Protein AF-A0A9E4GFS2-F1 (afdb_monomer_lite)

Radius of gyration: 23.63 Å; chains: 1; bounding box: 76×41×72 Å

Secondary structure (DSSP, 8-state):
-HHHHHHHHH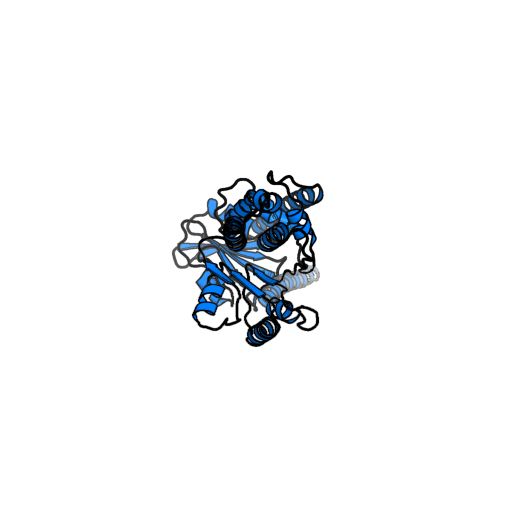TTTS--------TTTHHHHHHHS-GGGS-TT-EEEEES-----HHHHHHHHHHHHTT-EEEEEE--HHHHHHHHTTS-----SEEEE-TTS-HHHHHHHHHHHHHHHTT---HHHHTTHHHHHHHHHHHTT---STTHHHHHHHHHHHHTT-TT--HHHHHHHH--TT-PPPHHHHHHHHHHHHHHHHHHHHHHHH-EEEE-TTS-EEEEEEESS-HHHHHHHHHTT-SSEEEEEEETTTTEEEEEE-TT----HHHHHHTTT-EEETTEEEE--TTHHHHHHHHHHHHHHHHHHHHHHHHHHT--

Foldseek 3Di:
DLQLLLVCLLPPPDDDDDFFDDQVCPLVVLLVPDLVPAAAPAEDEAFADDHQDPVSLVSLQVNVVRRYAYEYFHADPVRVVCVVVVVRPRPHPYYDYHVPWHRSVRSLVVSVVVCVVDPDDRVLSVQLVQVSVLCRCVVNVVPPDPCSVLLVQLLDQQCDDDRPRCRSVVQSSPAGSVRDHDPSSVVSSVVSVVLVVVQLVQFVVAWDWDQDPVRAIEIETEGADDVVVNQVVVLQVDDQYWYWYQHPNVQKTKIAHRPNHQAQVQVVQVVQVWGDGRGIIIHRRPCVVVVVVVVVCVVVVVVVVVVVVVVVVVVD

pLDDT: mean 93.76, std 6.07, range [49.91, 98.69]

Sequence (316 aa):
MAAAVAVARYRAGARLIPRFASNSRIDQVLRSISPEHTPAGSEVWITDISWTEEATNTHLRQLADRGVKLYWFDHHRTALARHASGAIHAPFTDYELSEAVSGARLVYEYLERRLAASDQANEAFRAFAPVVAQADDNDRWIHAIPGSRELALTVSTLAGTDDDNLDAYHALLDIDADITYSPAMRAAYEQSTREIKDSFALAQRSRVRRAGPDGSSLVCAVCDGYPSEIGDSWGKQATNTVFVLYDRKHGGVSLRRSPDCQVDLSKLAQMFDGGGHPAASGCRPHELPELIARSVAGLFASGLQDLFDADRTESD

Structure (mmCIF, N/CA/C/O backbone):
data_AF-A0A9E4GFS2-F1
#
_entry.id   AF-A0A9E4GFS2-F1
#
loop_
_atom_site.group_PDB
_atom_site.id
_atom_site.type_symbol
_atom_site.label_atom_id
_atom_site.label_alt_id
_atom_site.label_comp_id
_atom_site.label_asym_id
_atom_site.label_entity_id
_atom_site.label_seq_id
_atom_site.pdbx_PDB_ins_code
_atom_site.Cartn_x
_atom_site.Cartn_y
_atom_site.Cartn_z
_atom_site.occupancy
_atom_site.B_iso_or_equiv
_atom_site.auth_seq_id
_atom_site.auth_comp_id
_atom_site.auth_asym_id
_atom_site.auth_atom_id
_atom_site.pdbx_PDB_model_num
ATOM 1 N N . MET A 1 1 ? -4.051 2.996 4.033 1.00 93.06 1 MET A N 1
ATOM 2 C CA . MET A 1 1 ? -4.776 4.287 4.210 1.00 93.06 1 MET A CA 1
ATOM 3 C C . MET A 1 1 ? -6.276 4.118 4.458 1.00 93.06 1 MET A C 1
ATOM 5 O O . MET A 1 1 ? -6.748 4.612 5.473 1.00 93.06 1 MET A O 1
ATOM 9 N N . ALA A 1 2 ? -7.025 3.411 3.599 1.00 97.62 2 ALA A N 1
ATOM 10 C CA . ALA A 1 2 ? -8.472 3.200 3.779 1.00 97.62 2 ALA A CA 1
ATOM 11 C C . ALA A 1 2 ? -8.848 2.600 5.154 1.00 97.62 2 ALA A C 1
ATOM 13 O O . ALA A 1 2 ? -9.832 3.019 5.752 1.00 97.62 2 ALA A O 1
ATOM 14 N N . ALA A 1 3 ? -8.016 1.709 5.709 1.00 98.12 3 ALA A N 1
ATOM 15 C CA . ALA A 1 3 ? -8.167 1.194 7.074 1.00 98.12 3 ALA A CA 1
ATOM 16 C C . ALA A 1 3 ? -8.263 2.310 8.138 1.00 98.12 3 ALA A C 1
ATOM 18 O O . ALA A 1 3 ? -9.171 2.312 8.966 1.00 98.12 3 ALA A O 1
ATOM 19 N N . ALA A 1 4 ? -7.368 3.303 8.082 1.00 97.44 4 ALA A N 1
ATOM 20 C CA . ALA A 1 4 ? -7.366 4.433 9.011 1.00 97.44 4 ALA A CA 1
ATOM 21 C C . ALA A 1 4 ? -8.629 5.299 8.865 1.00 97.44 4 ALA A C 1
ATOM 23 O O . ALA A 1 4 ? -9.178 5.766 9.860 1.00 97.44 4 ALA A O 1
ATOM 24 N N . VAL A 1 5 ? -9.126 5.472 7.636 1.00 98.06 5 VAL A N 1
ATOM 25 C CA . VAL A 1 5 ? -10.377 6.201 7.369 1.00 98.06 5 VAL A CA 1
ATOM 26 C C . VAL A 1 5 ? -11.593 5.443 7.905 1.00 98.06 5 VAL A C 1
ATOM 28 O O . VAL A 1 5 ? -12.479 6.059 8.494 1.00 98.06 5 VAL A O 1
ATOM 31 N N . ALA A 1 6 ? -11.618 4.111 7.789 1.00 98.19 6 ALA A N 1
ATOM 32 C CA . ALA A 1 6 ? -12.668 3.286 8.385 1.00 98.19 6 ALA A CA 1
ATOM 33 C C . ALA A 1 6 ? -12.722 3.470 9.914 1.00 98.19 6 ALA A C 1
ATOM 35 O O . ALA A 1 6 ? -13.799 3.708 10.464 1.00 98.19 6 ALA A O 1
ATOM 36 N N . VAL A 1 7 ? -11.565 3.469 10.593 1.00 97.94 7 VAL A N 1
ATOM 37 C CA . VAL A 1 7 ? -11.475 3.786 12.033 1.00 97.94 7 VAL A CA 1
ATOM 38 C C . VAL A 1 7 ? -11.966 5.206 12.316 1.00 97.94 7 VAL A C 1
ATOM 40 O O . VAL A 1 7 ? -12.757 5.404 13.237 1.00 97.94 7 VAL A O 1
ATOM 43 N N . ALA A 1 8 ? -11.540 6.192 11.523 1.00 97.19 8 ALA A N 1
ATOM 44 C CA . ALA A 1 8 ? -11.917 7.590 11.709 1.00 97.19 8 ALA A CA 1
ATOM 45 C C . ALA A 1 8 ? -13.430 7.815 11.604 1.00 97.19 8 ALA A C 1
ATOM 47 O O . ALA A 1 8 ? -14.016 8.483 12.456 1.00 97.19 8 ALA A O 1
ATOM 48 N N . ARG A 1 9 ? -14.081 7.204 10.610 1.00 96.69 9 ARG A N 1
ATOM 49 C CA . ARG A 1 9 ? -15.538 7.275 10.441 1.00 96.69 9 ARG A CA 1
ATOM 50 C C . ARG A 1 9 ? -16.288 6.509 11.527 1.00 96.69 9 ARG A C 1
ATOM 52 O O . ARG A 1 9 ? -17.317 6.977 12.010 1.00 96.69 9 ARG A O 1
ATOM 59 N N . TYR A 1 10 ? -15.767 5.362 11.963 1.00 96.81 10 TYR A N 1
ATOM 60 C CA . TYR A 1 10 ? -16.347 4.620 13.084 1.00 96.81 10 TYR A CA 1
ATOM 61 C C . TYR A 1 10 ? -16.270 5.411 14.399 1.00 96.81 10 TYR A C 1
ATOM 63 O O . TYR A 1 10 ? -17.224 5.441 15.174 1.00 96.81 10 TYR A O 1
ATOM 71 N N . ARG A 1 11 ? -15.145 6.094 14.636 1.00 94.19 11 ARG A N 1
ATOM 72 C CA . ARG A 1 11 ? -14.883 6.949 15.803 1.00 94.19 11 ARG A CA 1
ATOM 73 C C . ARG A 1 11 ? -15.238 8.417 15.553 1.00 94.19 11 ARG A C 1
ATOM 75 O O . ARG A 1 11 ? -14.573 9.301 16.094 1.00 94.19 11 ARG A O 1
ATOM 82 N N . ALA A 1 12 ? -16.274 8.690 14.760 1.00 90.56 12 ALA A N 1
ATOM 83 C CA . ALA A 1 12 ? -16.719 10.055 14.496 1.00 90.56 12 ALA A CA 1
ATOM 84 C C . ALA A 1 12 ? -16.916 10.836 15.812 1.00 90.56 12 ALA A C 1
ATOM 86 O O . ALA A 1 12 ? -17.561 10.360 16.746 1.00 90.56 12 ALA A O 1
ATOM 87 N N . GLY A 1 13 ? -16.311 12.024 15.899 1.00 87.75 13 GLY A N 1
ATOM 88 C CA . GLY A 1 13 ? -16.316 12.862 17.105 1.00 87.75 13 GLY A CA 1
ATOM 89 C C . GLY A 1 13 ? -15.160 12.616 18.085 1.00 87.75 13 GLY A C 1
ATOM 90 O O . GLY A 1 13 ? -14.976 13.411 19.005 1.00 87.75 13 GLY A O 1
ATOM 91 N N . ALA A 1 14 ? -14.343 11.577 17.894 1.00 92.19 14 ALA A N 1
ATOM 92 C CA . ALA A 1 14 ? -13.096 11.411 18.634 1.00 92.19 14 ALA A CA 1
ATOM 93 C C . ALA A 1 14 ? -11.965 12.258 18.026 1.00 92.19 14 ALA A C 1
ATOM 95 O O . ALA A 1 14 ? -11.929 12.526 16.824 1.00 92.19 14 ALA A O 1
ATOM 96 N N . ARG A 1 15 ? -10.981 12.633 18.853 1.00 93.75 15 ARG A N 1
ATOM 97 C CA . ARG A 1 15 ? -9.721 13.195 18.355 1.00 93.75 15 ARG A CA 1
ATOM 98 C C . ARG A 1 15 ? -8.884 12.071 17.743 1.00 93.75 15 ARG A C 1
ATOM 100 O O . ARG A 1 15 ? -8.362 11.230 18.469 1.00 93.75 15 ARG A O 1
ATOM 107 N N . LEU A 1 16 ? -8.737 12.093 16.424 1.00 94.12 16 LEU A N 1
ATOM 108 C CA . LEU A 1 16 ? -7.928 11.139 15.665 1.00 94.12 16 LEU A CA 1
ATOM 109 C C . LEU A 1 16 ? -6.588 11.768 15.275 1.00 94.12 16 LEU A C 1
ATOM 111 O O . LEU A 1 16 ? -6.532 12.936 14.894 1.00 94.12 16 LEU A O 1
ATOM 115 N N . ILE A 1 17 ? -5.511 10.989 15.376 1.00 95.06 17 ILE A N 1
ATOM 116 C CA . ILE A 1 17 ? -4.163 11.391 14.961 1.00 95.06 17 ILE A CA 1
ATOM 117 C C . ILE A 1 17 ? -3.660 10.326 13.978 1.00 95.06 17 ILE A C 1
ATOM 119 O O . ILE A 1 17 ? -3.077 9.333 14.419 1.00 95.06 17 ILE A O 1
ATOM 123 N N . PRO A 1 18 ? -3.929 10.470 12.667 1.00 95.44 18 PRO A N 1
ATOM 124 C CA . PRO A 1 18 ? -3.412 9.537 11.677 1.00 95.44 18 PRO A CA 1
ATOM 125 C C . PRO A 1 18 ? -1.889 9.673 11.581 1.00 95.44 18 PRO A C 1
ATOM 127 O O . PRO A 1 18 ? -1.340 10.775 11.611 1.00 95.44 18 PRO A O 1
ATOM 130 N N . ARG A 1 19 ? -1.208 8.534 11.472 1.00 95.31 19 ARG A N 1
ATOM 131 C CA . ARG A 1 19 ? 0.221 8.437 11.169 1.00 95.31 19 ARG A CA 1
ATOM 132 C C . ARG A 1 19 ? 0.382 7.376 10.093 1.00 95.31 19 ARG A C 1
ATOM 134 O O . ARG A 1 19 ? -0.120 6.266 10.266 1.00 95.31 19 ARG A O 1
ATOM 141 N N . PHE A 1 20 ? 1.063 7.713 9.008 1.00 94.25 20 PHE A N 1
ATOM 142 C CA . PHE A 1 20 ? 1.425 6.758 7.968 1.00 94.25 20 PHE A CA 1
ATOM 143 C C . PHE A 1 20 ? 2.917 6.456 8.066 1.00 94.25 20 PHE A C 1
ATOM 145 O O . PHE A 1 20 ? 3.699 7.264 8.566 1.00 94.25 20 PHE A O 1
ATOM 152 N N . ALA A 1 21 ? 3.300 5.242 7.685 1.00 92.50 21 ALA A N 1
ATOM 153 C CA . ALA A 1 21 ? 4.679 4.798 7.766 1.00 92.50 21 ALA A CA 1
ATOM 154 C C . ALA A 1 21 ? 4.956 3.744 6.700 1.00 92.50 21 ALA A C 1
ATOM 156 O O . ALA A 1 21 ? 4.150 2.842 6.476 1.00 92.50 21 ALA A O 1
ATOM 157 N N . SER A 1 22 ? 6.140 3.823 6.106 1.00 87.69 22 SER A N 1
ATOM 158 C CA . SER A 1 22 ? 6.738 2.713 5.370 1.00 87.69 22 SER A CA 1
ATOM 159 C C . SER A 1 22 ? 7.300 1.645 6.321 1.00 87.69 22 SER A C 1
ATOM 161 O O . SER A 1 22 ? 7.579 1.915 7.493 1.00 87.69 22 SER A O 1
ATOM 163 N N . ASN A 1 23 ? 7.566 0.443 5.796 1.00 85.12 23 ASN A N 1
ATOM 164 C CA . ASN A 1 23 ? 8.200 -0.652 6.550 1.00 85.12 23 ASN A CA 1
ATOM 165 C C . ASN A 1 23 ? 9.529 -0.248 7.210 1.00 85.12 23 ASN A C 1
ATOM 167 O O . ASN A 1 23 ? 9.855 -0.744 8.279 1.00 85.12 23 ASN A O 1
ATOM 171 N N . SER A 1 24 ? 10.291 0.672 6.611 1.00 84.38 24 SER A N 1
ATOM 172 C CA . SER A 1 24 ? 11.551 1.162 7.187 1.00 84.38 24 SER A CA 1
ATOM 173 C C . SER A 1 24 ? 11.369 2.152 8.341 1.00 84.38 24 SER A C 1
ATOM 175 O O . SER A 1 24 ? 12.321 2.408 9.069 1.00 84.38 24 SER A O 1
ATOM 177 N N . ARG A 1 25 ? 10.179 2.747 8.497 1.00 92.06 25 ARG A N 1
ATOM 178 C CA . ARG A 1 25 ? 9.899 3.781 9.509 1.00 92.06 25 ARG A CA 1
ATOM 179 C C . ARG A 1 25 ? 8.904 3.343 10.577 1.00 92.06 25 ARG A C 1
ATOM 181 O O . ARG A 1 25 ? 8.787 4.032 11.586 1.00 92.06 25 ARG A O 1
ATOM 188 N N . ILE A 1 26 ? 8.204 2.224 10.396 1.00 94.75 26 ILE A N 1
ATOM 189 C CA . ILE A 1 26 ? 7.133 1.796 11.305 1.00 94.75 26 ILE A CA 1
ATOM 190 C C . ILE A 1 26 ? 7.595 1.668 12.761 1.00 94.75 26 ILE A C 1
ATOM 192 O O . ILE A 1 26 ? 6.931 2.183 13.656 1.00 94.75 26 ILE A O 1
ATOM 196 N N . ASP A 1 27 ? 8.764 1.073 13.002 1.00 97.31 27 ASP A N 1
ATOM 197 C CA . ASP A 1 27 ? 9.349 0.949 14.339 1.00 97.31 27 ASP A CA 1
ATOM 198 C C . ASP A 1 27 ? 9.579 2.328 14.990 1.00 97.31 27 ASP A C 1
ATOM 200 O O . ASP A 1 27 ? 9.217 2.552 16.147 1.00 97.31 27 ASP A O 1
ATOM 204 N N . GLN A 1 28 ? 10.102 3.296 14.230 1.00 96.62 28 GLN A N 1
ATOM 205 C CA . GLN A 1 28 ? 10.277 4.676 14.691 1.00 96.62 28 GLN A CA 1
ATOM 206 C C . GLN A 1 28 ? 8.931 5.357 14.982 1.00 96.62 28 GLN A C 1
ATOM 208 O O . GLN A 1 28 ? 8.789 6.021 16.010 1.00 96.62 28 GLN A O 1
ATOM 213 N N . VAL A 1 29 ? 7.943 5.199 14.098 1.00 96.50 29 VAL A N 1
ATOM 214 C CA . VAL A 1 29 ? 6.618 5.822 14.234 1.00 96.50 29 VAL A CA 1
ATOM 215 C C . VAL A 1 29 ? 5.882 5.275 15.453 1.00 96.50 29 VAL A C 1
ATOM 217 O O . VAL A 1 29 ? 5.393 6.065 16.260 1.00 96.50 29 VAL A O 1
ATOM 220 N N . LEU A 1 30 ? 5.867 3.957 15.657 1.00 97.44 30 LEU A N 1
ATOM 221 C CA . LEU A 1 30 ? 5.229 3.343 16.824 1.00 97.44 30 LEU A CA 1
ATOM 222 C C . LEU A 1 30 ? 5.888 3.791 18.133 1.00 97.44 30 LEU A C 1
ATOM 224 O O . LEU A 1 30 ? 5.189 4.154 19.080 1.00 97.44 30 LEU A O 1
ATOM 228 N N . ARG A 1 31 ? 7.224 3.861 18.177 1.00 97.25 31 ARG A N 1
ATOM 229 C CA . ARG A 1 31 ? 7.956 4.364 19.352 1.00 97.25 31 ARG A CA 1
ATOM 230 C C . ARG A 1 31 ? 7.801 5.866 19.585 1.00 97.25 31 ARG A C 1
ATOM 232 O O . ARG A 1 31 ? 7.995 6.328 20.705 1.00 97.25 31 ARG A O 1
ATOM 239 N N . SER A 1 32 ? 7.421 6.635 18.565 1.00 96.25 32 SER A N 1
ATOM 240 C CA . SER A 1 32 ? 7.146 8.069 18.721 1.00 96.25 32 SER A CA 1
ATOM 241 C C . SER A 1 32 ? 5.852 8.358 19.493 1.00 96.25 32 SER A C 1
ATOM 243 O O . SER A 1 32 ? 5.659 9.476 19.975 1.00 96.25 32 SER A O 1
ATOM 245 N N . ILE A 1 33 ? 4.968 7.360 19.641 1.00 96.25 33 ILE A N 1
ATOM 246 C CA . ILE A 1 33 ? 3.729 7.486 20.413 1.00 96.25 33 ILE A CA 1
ATOM 247 C C . ILE A 1 33 ? 4.097 7.588 21.892 1.00 96.25 33 ILE A C 1
ATOM 249 O O . ILE A 1 33 ? 4.366 6.591 22.559 1.00 96.25 33 ILE A O 1
ATOM 253 N N . SER A 1 34 ? 4.139 8.818 22.397 1.00 92.38 34 SER A N 1
ATOM 254 C CA . SER A 1 34 ? 4.577 9.109 23.757 1.00 92.38 34 SER A CA 1
ATOM 255 C C . SER A 1 34 ? 3.561 8.593 24.783 1.00 92.38 34 SER A C 1
ATOM 257 O O . SER A 1 34 ? 2.409 9.043 24.761 1.00 92.38 34 SER A O 1
ATOM 259 N N . PRO A 1 35 ? 3.968 7.729 25.732 1.00 86.38 35 PRO A N 1
ATOM 260 C CA . PRO A 1 35 ? 3.081 7.288 26.802 1.00 86.38 35 PRO A CA 1
ATOM 261 C C . PRO A 1 35 ? 2.568 8.463 27.645 1.00 86.38 35 PRO A C 1
ATOM 263 O O . PRO A 1 35 ? 1.399 8.494 28.009 1.00 86.38 35 PRO A O 1
ATOM 266 N N . GLU A 1 36 ? 3.418 9.465 27.909 1.00 84.88 36 GLU A N 1
ATOM 267 C CA . GLU A 1 36 ? 3.092 10.696 28.658 1.00 84.88 36 GLU A CA 1
ATOM 268 C C . GLU A 1 36 ? 1.882 11.431 28.066 1.00 84.88 36 GLU A C 1
ATOM 270 O O . GLU A 1 36 ? 1.015 11.910 28.793 1.00 84.88 36 GLU A O 1
ATOM 275 N N . HIS A 1 37 ? 1.801 11.460 26.735 1.00 88.00 37 HIS A N 1
ATOM 276 C CA . HIS A 1 37 ? 0.781 12.184 25.981 1.00 88.00 37 HIS A CA 1
ATOM 277 C C . HIS A 1 37 ? -0.367 11.289 25.497 1.00 88.00 37 HIS A C 1
ATOM 279 O O . HIS A 1 37 ? -1.217 11.753 24.737 1.00 88.00 37 HIS A O 1
ATOM 285 N N . THR A 1 38 ? -0.403 10.026 25.931 1.00 91.81 38 THR A N 1
ATOM 286 C CA . THR A 1 38 ? -1.434 9.052 25.555 1.00 91.81 38 THR A CA 1
ATOM 287 C C . THR A 1 38 ? -2.182 8.604 26.815 1.00 91.81 38 THR A C 1
ATOM 289 O O . THR A 1 38 ? -1.731 7.695 27.514 1.00 91.81 38 THR A O 1
ATOM 292 N N . PRO A 1 39 ? -3.306 9.261 27.163 1.00 92.50 39 PRO A N 1
ATOM 293 C CA . PRO A 1 39 ? -4.069 8.947 28.368 1.00 92.50 39 PRO A CA 1
ATOM 294 C C . PRO A 1 39 ? -4.597 7.509 28.377 1.00 92.50 39 PRO A C 1
ATOM 296 O O . PRO A 1 39 ? -4.880 6.935 27.321 1.00 92.50 39 PRO A O 1
ATOM 299 N N . ALA A 1 40 ? -4.832 6.969 29.575 1.00 94.88 40 ALA A N 1
ATOM 300 C CA . ALA A 1 40 ? -5.548 5.708 29.747 1.00 94.88 40 ALA A CA 1
ATOM 301 C C . ALA A 1 40 ? -6.910 5.749 29.030 1.00 94.88 40 ALA A C 1
ATOM 303 O O . ALA A 1 40 ? -7.614 6.759 29.061 1.00 94.88 40 ALA A O 1
ATOM 304 N N . GLY A 1 41 ? -7.278 4.651 28.372 1.00 93.94 41 GLY A N 1
ATOM 305 C CA . GLY A 1 41 ? -8.489 4.554 27.556 1.00 93.94 41 GLY A CA 1
ATOM 306 C C . GLY A 1 41 ? -8.333 5.032 26.109 1.00 93.94 41 GLY A C 1
ATOM 307 O O . GLY A 1 41 ? -9.238 4.778 25.315 1.00 93.94 41 GLY A O 1
ATOM 308 N N . SER A 1 42 ? -7.204 5.656 25.746 1.00 97.00 42 SER A N 1
ATOM 309 C CA . SER A 1 42 ? -6.869 5.938 24.341 1.00 97.00 42 SER A CA 1
ATOM 310 C C . SER A 1 42 ? -6.717 4.643 23.544 1.00 97.00 42 SER A C 1
ATOM 312 O O . SER A 1 42 ? -6.396 3.594 24.105 1.00 97.00 42 SER A O 1
ATOM 314 N N . GLU A 1 43 ? -6.911 4.721 22.229 1.00 97.69 43 GLU A N 1
ATOM 315 C CA . GLU A 1 43 ? -6.761 3.581 21.324 1.00 97.69 43 GLU A CA 1
ATOM 316 C C . GLU A 1 43 ? -5.625 3.833 20.333 1.00 97.69 43 GLU A C 1
ATOM 318 O O . GLU A 1 43 ? -5.558 4.897 19.718 1.00 97.69 43 GLU A O 1
ATOM 323 N N . VAL A 1 44 ? -4.761 2.837 20.155 1.00 98.12 44 VAL A N 1
ATOM 324 C CA . VAL A 1 44 ? -3.750 2.802 19.097 1.00 98.12 44 VAL A CA 1
ATOM 325 C C . VAL A 1 44 ? -4.139 1.701 18.125 1.00 98.12 44 VAL A C 1
ATOM 327 O O . VAL A 1 44 ? -4.211 0.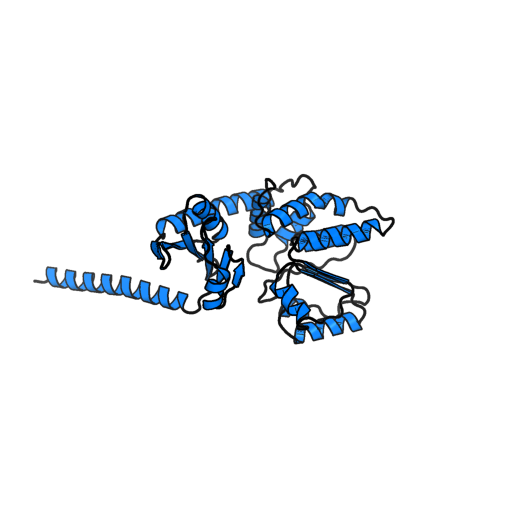532 18.499 1.00 98.12 44 VAL A O 1
ATOM 330 N N . TRP A 1 45 ? -4.396 2.096 16.881 1.00 98.44 45 TRP A N 1
ATOM 331 C CA . TRP A 1 45 ? -4.763 1.204 15.789 1.00 98.44 45 TRP A CA 1
ATOM 332 C C . TRP A 1 45 ? -3.582 1.078 14.834 1.00 98.44 45 TRP A C 1
ATOM 334 O O . TRP A 1 45 ? -3.179 2.057 14.209 1.00 98.44 45 TRP A O 1
ATOM 344 N N . ILE A 1 46 ? -3.030 -0.126 14.736 1.00 98.44 46 ILE A N 1
ATOM 345 C CA . ILE A 1 46 ? -1.959 -0.470 13.807 1.00 98.44 46 ILE A CA 1
ATOM 346 C C . ILE A 1 46 ? -2.604 -1.282 12.690 1.00 98.44 46 ILE A C 1
ATOM 348 O O . ILE A 1 46 ? -3.174 -2.342 12.939 1.00 98.44 46 ILE A O 1
ATOM 352 N N . THR A 1 47 ? -2.576 -0.764 11.468 1.00 97.94 47 THR A N 1
ATOM 353 C CA . THR A 1 47 ? -3.314 -1.356 10.349 1.00 97.94 47 THR A CA 1
ATOM 354 C C . THR A 1 47 ? -2.400 -1.552 9.159 1.00 97.94 47 THR A C 1
ATOM 356 O O . THR A 1 47 ? -1.700 -0.609 8.792 1.00 97.94 47 THR A O 1
ATOM 359 N N . ASP A 1 48 ? -2.500 -2.714 8.520 1.00 96.31 48 ASP A N 1
ATOM 360 C CA . ASP A 1 48 ? -1.864 -3.025 7.238 1.00 96.31 48 ASP A CA 1
ATOM 361 C C . ASP A 1 48 ? -0.326 -3.008 7.273 1.00 96.31 48 ASP A C 1
ATOM 363 O O . ASP A 1 48 ? 0.337 -2.811 6.258 1.00 96.31 48 ASP A O 1
ATOM 367 N N . ILE A 1 49 ? 0.255 -3.150 8.468 1.00 94.50 49 ILE A N 1
ATOM 368 C CA . ILE A 1 49 ? 1.701 -3.118 8.668 1.00 94.50 49 ILE A CA 1
ATOM 369 C C . ILE A 1 49 ? 2.116 -3.833 9.959 1.00 94.50 49 ILE A C 1
ATOM 371 O O . ILE A 1 49 ? 1.393 -3.846 10.962 1.00 94.50 49 ILE A O 1
ATOM 375 N N . SER A 1 50 ? 3.341 -4.362 9.946 1.00 94.31 50 SER A N 1
ATOM 376 C CA . SER A 1 50 ? 4.014 -4.979 11.090 1.00 94.31 50 SER A CA 1
ATOM 377 C C . SER A 1 50 ? 5.391 -4.347 11.315 1.00 94.31 50 SER A C 1
ATOM 379 O O . SER A 1 50 ? 5.967 -3.747 10.413 1.00 94.31 50 SER A O 1
ATOM 381 N N . TRP A 1 51 ? 5.932 -4.471 12.526 1.00 96.06 51 TRP A N 1
ATOM 382 C CA . TRP A 1 51 ? 7.205 -3.870 12.954 1.00 96.06 51 TRP A CA 1
ATOM 383 C C . TRP A 1 51 ? 8.228 -4.941 13.279 1.00 96.06 51 TRP A C 1
ATOM 385 O O . TRP A 1 51 ? 7.833 -6.058 13.605 1.00 96.06 51 TRP A O 1
ATOM 395 N N . THR A 1 52 ? 9.524 -4.645 13.195 1.00 94.12 52 THR A N 1
ATOM 396 C CA . THR A 1 52 ? 10.590 -5.659 13.302 1.00 94.12 52 THR A CA 1
ATOM 397 C C . THR A 1 52 ? 11.332 -5.690 14.630 1.00 94.12 52 THR A C 1
ATOM 399 O O . THR A 1 52 ? 11.835 -6.749 15.006 1.00 94.12 52 THR A O 1
ATOM 402 N N . GLU A 1 53 ? 11.372 -4.583 15.366 1.00 96.50 53 GLU A N 1
ATOM 403 C CA . GLU A 1 53 ? 12.275 -4.448 16.503 1.00 96.50 53 GLU A CA 1
ATOM 404 C C . GLU A 1 53 ? 11.622 -4.809 17.844 1.00 96.50 53 GLU A C 1
ATOM 406 O O . GLU A 1 53 ? 10.511 -4.388 18.170 1.00 96.50 53 GLU A O 1
ATOM 411 N N . GLU A 1 54 ? 12.373 -5.511 18.695 1.00 97.06 54 GLU A N 1
ATOM 412 C CA . GLU A 1 54 ? 11.933 -5.887 20.046 1.00 97.06 54 GLU A CA 1
ATOM 413 C C . GLU A 1 54 ? 11.687 -4.673 20.959 1.00 97.06 54 GLU A C 1
ATOM 415 O O . GLU A 1 54 ? 10.801 -4.675 21.819 1.00 97.06 54 GLU A O 1
ATOM 420 N N . ALA A 1 55 ? 12.422 -3.582 20.728 1.00 97.81 55 ALA A N 1
ATOM 421 C CA . ALA A 1 55 ? 12.183 -2.311 21.404 1.00 97.81 55 ALA A CA 1
ATOM 422 C C . ALA A 1 55 ? 10.758 -1.786 21.152 1.00 97.81 55 ALA A C 1
ATOM 424 O O . ALA A 1 55 ? 10.163 -1.169 22.035 1.00 97.81 55 ALA A O 1
ATOM 425 N N . THR A 1 56 ? 10.179 -2.071 19.983 1.00 98.19 56 THR A N 1
ATOM 426 C CA . THR A 1 56 ? 8.801 -1.693 19.650 1.00 98.19 56 THR A CA 1
ATOM 427 C C . THR A 1 56 ? 7.788 -2.556 20.404 1.00 98.19 56 THR A C 1
ATOM 429 O O . THR A 1 56 ? 6.836 -2.006 20.955 1.00 98.19 56 THR A O 1
ATOM 432 N N . ASN A 1 57 ? 8.015 -3.871 20.546 1.00 97.94 57 ASN A N 1
ATOM 433 C CA . ASN A 1 57 ? 7.188 -4.727 21.416 1.00 97.94 57 ASN A CA 1
ATOM 434 C C . ASN A 1 57 ? 7.183 -4.210 22.863 1.00 97.94 57 ASN A C 1
ATOM 436 O O . ASN A 1 57 ? 6.129 -4.095 23.493 1.00 97.94 57 ASN A O 1
ATOM 440 N N . THR A 1 58 ? 8.365 -3.856 23.374 1.00 97.69 58 THR A N 1
ATOM 441 C CA . THR A 1 58 ? 8.530 -3.301 24.724 1.00 97.69 58 THR A CA 1
ATOM 442 C C . THR A 1 58 ? 7.773 -1.982 24.885 1.00 97.69 58 THR A C 1
ATOM 444 O O . THR A 1 58 ? 7.046 -1.809 25.862 1.00 97.69 58 THR A O 1
ATOM 447 N N . HIS A 1 59 ? 7.887 -1.074 23.915 1.00 98.12 59 HIS A N 1
ATOM 448 C CA . HIS A 1 59 ? 7.189 0.214 23.928 1.00 98.12 59 HIS A CA 1
ATOM 449 C C . HIS A 1 59 ? 5.664 0.061 23.904 1.00 98.12 59 HIS A C 1
ATOM 451 O O . HIS A 1 59 ? 4.955 0.687 24.690 1.00 98.12 59 HIS A O 1
ATOM 457 N N . LEU A 1 60 ? 5.142 -0.818 23.045 1.00 98.25 60 LEU A N 1
ATOM 458 C CA . LEU A 1 60 ? 3.709 -1.102 22.982 1.00 98.25 60 LEU A CA 1
ATOM 459 C C . LEU A 1 60 ? 3.195 -1.689 24.305 1.00 98.25 60 LEU A C 1
ATOM 461 O O . LEU A 1 60 ? 2.145 -1.273 24.790 1.00 98.25 60 LEU A O 1
ATOM 465 N N . ARG A 1 61 ? 3.957 -2.581 24.949 1.00 97.62 61 ARG A N 1
ATOM 466 C CA . ARG A 1 61 ? 3.619 -3.080 26.291 1.00 97.62 61 ARG A CA 1
ATOM 467 C C . ARG A 1 61 ? 3.531 -1.946 27.319 1.00 97.62 61 ARG A C 1
ATOM 469 O O . ARG A 1 61 ? 2.556 -1.897 28.055 1.00 97.62 61 ARG A O 1
ATOM 476 N N . GLN A 1 62 ? 4.464 -0.991 27.310 1.00 96.94 62 GLN A N 1
ATOM 477 C CA . GLN A 1 62 ? 4.415 0.171 28.212 1.00 96.94 62 GLN A CA 1
ATOM 478 C C . GLN A 1 62 ? 3.165 1.040 28.003 1.00 96.94 62 GLN A C 1
ATOM 480 O O . GLN A 1 62 ? 2.604 1.553 28.972 1.00 96.94 62 GLN A O 1
ATOM 485 N N . LEU A 1 63 ? 2.710 1.210 26.756 1.00 97.94 63 LEU A N 1
ATOM 486 C CA . LEU A 1 63 ? 1.443 1.892 26.472 1.00 97.94 63 LEU A CA 1
ATOM 487 C C . LEU A 1 63 ? 0.263 1.117 27.076 1.00 97.94 63 LEU A C 1
ATOM 489 O O . LEU A 1 63 ? -0.577 1.702 27.763 1.00 97.94 63 LEU A O 1
ATOM 493 N N . ALA A 1 64 ? 0.218 -0.197 26.866 1.00 97.69 64 ALA A N 1
ATOM 494 C CA . ALA A 1 64 ? -0.852 -1.042 27.382 1.00 97.69 64 ALA A CA 1
ATOM 495 C C . ALA A 1 64 ? -0.889 -1.113 28.916 1.00 97.69 64 ALA A C 1
ATOM 497 O O . ALA A 1 64 ? -1.969 -1.012 29.496 1.00 97.69 64 ALA A O 1
ATOM 498 N N . ASP A 1 65 ? 0.269 -1.182 29.579 1.00 96.38 65 ASP A N 1
ATOM 499 C CA . ASP A 1 65 ? 0.386 -1.160 31.046 1.00 96.38 65 ASP A CA 1
ATOM 500 C C . ASP A 1 65 ? -0.175 0.141 31.650 1.00 96.38 65 ASP A C 1
ATOM 502 O O . ASP A 1 65 ? -0.622 0.174 32.797 1.00 96.38 65 ASP A O 1
ATOM 506 N N . ARG A 1 66 ? -0.217 1.222 30.860 1.00 96.19 66 ARG A N 1
ATOM 507 C CA . ARG A 1 66 ? -0.847 2.501 31.219 1.00 96.19 66 ARG A CA 1
ATOM 508 C C . ARG A 1 66 ? -2.330 2.593 30.848 1.00 96.19 66 ARG A C 1
ATOM 510 O O . ARG A 1 66 ? -2.934 3.655 30.994 1.00 96.19 66 ARG A O 1
ATOM 517 N N . GLY A 1 67 ? -2.929 1.503 30.377 1.00 97.25 67 GLY A N 1
ATOM 518 C CA . GLY A 1 67 ? -4.340 1.423 30.012 1.00 97.25 67 GLY A CA 1
ATOM 519 C C . GLY A 1 67 ? -4.660 1.904 28.595 1.00 97.25 67 GLY A C 1
ATOM 520 O O . GLY A 1 67 ? -5.826 2.189 28.314 1.00 97.25 67 GLY A O 1
ATOM 521 N N . VAL A 1 68 ? -3.668 2.026 27.706 1.00 98.25 68 VAL A N 1
ATOM 522 C CA . VAL A 1 68 ? -3.905 2.267 26.273 1.00 98.25 68 VAL A CA 1
ATOM 523 C C . VAL A 1 68 ? -4.355 0.964 25.611 1.00 98.25 68 VAL A C 1
ATOM 525 O O . VAL A 1 68 ? -3.757 -0.088 25.816 1.00 98.25 68 VAL A O 1
ATOM 528 N N . LYS A 1 69 ? -5.410 1.020 24.799 1.00 98.31 69 LYS A N 1
ATOM 529 C CA . LYS A 1 69 ? -5.921 -0.141 24.064 1.00 98.31 69 LYS A CA 1
ATOM 530 C C . LYS A 1 69 ? -5.188 -0.281 22.741 1.00 98.31 69 LYS A C 1
ATOM 532 O O . LYS A 1 69 ? -5.163 0.664 21.953 1.00 98.31 69 LYS A O 1
ATOM 537 N N . LEU A 1 70 ? -4.617 -1.452 22.494 1.00 98.56 70 LEU A N 1
ATOM 538 C CA . LEU A 1 70 ? -3.871 -1.737 21.272 1.00 98.56 70 LEU A CA 1
ATOM 539 C C . LEU A 1 70 ? -4.701 -2.614 20.339 1.00 98.56 70 LEU A C 1
ATOM 541 O O . LEU A 1 70 ? -5.181 -3.666 20.752 1.00 98.56 70 LEU A O 1
ATOM 545 N N . TYR A 1 71 ? -4.826 -2.199 19.088 1.00 98.69 71 TYR A N 1
ATOM 546 C CA . TYR A 1 71 ? -5.527 -2.930 18.044 1.00 98.69 71 TYR A CA 1
ATOM 547 C C . TYR A 1 71 ? -4.588 -3.171 16.870 1.00 98.69 71 TYR A C 1
ATOM 549 O O . TYR A 1 71 ? -3.921 -2.231 16.430 1.00 98.69 71 TYR A O 1
ATOM 557 N N . TRP A 1 72 ? -4.537 -4.400 16.356 1.00 98.62 72 TRP A N 1
ATOM 558 C CA . TRP A 1 72 ? -3.667 -4.732 15.227 1.00 98.62 72 TRP A CA 1
ATOM 559 C C . TRP A 1 72 ? -4.378 -5.554 14.155 1.00 98.62 72 TRP A C 1
ATOM 561 O O . TRP A 1 72 ? -4.936 -6.611 14.430 1.00 98.62 72 TRP A O 1
ATOM 571 N N . PHE A 1 73 ? -4.350 -5.056 12.924 1.00 98.56 73 PHE A N 1
ATOM 572 C CA . PHE A 1 73 ? -4.981 -5.691 11.773 1.00 98.56 73 PHE A CA 1
ATOM 573 C C . PHE A 1 73 ? -3.986 -5.731 10.629 1.00 98.56 73 PHE A C 1
ATOM 575 O O . PHE A 1 73 ? -3.524 -4.680 10.189 1.00 98.56 73 PHE A O 1
ATOM 582 N N . ASP A 1 74 ? -3.649 -6.918 10.143 1.00 97.50 74 ASP A N 1
ATOM 583 C CA . ASP A 1 74 ? -2.671 -7.070 9.069 1.00 97.50 74 ASP A CA 1
ATOM 584 C C . ASP A 1 74 ? -2.984 -8.310 8.229 1.00 97.50 74 ASP A C 1
ATOM 586 O O . ASP A 1 74 ? -3.429 -9.340 8.733 1.00 97.50 74 ASP A O 1
ATOM 590 N N . HIS A 1 75 ? -2.753 -8.204 6.930 1.00 94.88 75 HIS A N 1
ATOM 591 C CA . HIS A 1 75 ? -3.001 -9.265 5.963 1.00 94.88 75 HIS A CA 1
ATOM 592 C C . HIS A 1 75 ? -1.714 -9.836 5.349 1.00 94.88 75 HIS A C 1
ATOM 594 O O . HIS A 1 75 ? -1.748 -10.837 4.632 1.00 94.88 75 HIS A O 1
ATOM 600 N N . HIS A 1 76 ? -0.552 -9.244 5.643 1.00 89.62 76 HIS A N 1
ATOM 601 C CA . HIS A 1 76 ? 0.714 -9.673 5.068 1.00 89.62 76 HIS A CA 1
ATOM 602 C C . HIS A 1 76 ? 1.184 -11.004 5.666 1.00 89.62 76 HIS A C 1
ATOM 604 O O . HIS A 1 76 ? 1.316 -11.160 6.880 1.00 89.62 76 HIS A O 1
ATOM 610 N N . ARG A 1 77 ? 1.576 -11.958 4.812 1.00 87.31 77 ARG A N 1
ATOM 611 C CA . ARG A 1 77 ? 2.124 -13.260 5.242 1.00 87.31 77 ARG A CA 1
ATOM 612 C C . ARG A 1 77 ? 3.282 -13.142 6.237 1.00 87.31 77 ARG A C 1
ATOM 614 O O . ARG A 1 77 ? 3.409 -13.956 7.149 1.00 87.31 77 ARG A O 1
ATOM 621 N N . THR A 1 78 ? 4.142 -12.142 6.057 1.00 86.88 78 THR A N 1
ATOM 622 C CA . THR A 1 78 ? 5.268 -11.871 6.959 1.00 86.88 78 THR A CA 1
ATOM 623 C C . THR A 1 78 ? 4.793 -11.483 8.358 1.00 86.88 78 THR A C 1
ATOM 625 O O . THR A 1 78 ? 5.386 -11.936 9.333 1.00 86.88 78 THR A O 1
ATOM 628 N N . ALA A 1 79 ? 3.707 -10.717 8.477 1.00 90.81 79 ALA A N 1
ATOM 629 C CA . ALA A 1 79 ? 3.091 -10.382 9.756 1.00 90.81 79 ALA A CA 1
ATOM 630 C C . ALA A 1 79 ? 2.529 -11.631 10.450 1.00 90.81 79 ALA A C 1
ATOM 632 O O . ALA A 1 79 ? 2.855 -11.884 11.611 1.00 90.81 79 ALA A O 1
ATOM 633 N N . LEU A 1 80 ? 1.779 -12.463 9.713 1.00 93.25 80 LEU A N 1
ATOM 634 C CA . LEU A 1 80 ? 1.231 -13.729 10.217 1.00 93.25 80 LEU A CA 1
ATOM 635 C C . LEU A 1 80 ? 2.339 -14.659 10.730 1.00 93.25 80 LEU A C 1
ATOM 637 O O . LEU A 1 80 ? 2.251 -15.173 11.844 1.00 93.25 80 LEU A O 1
ATOM 641 N N . ALA A 1 81 ? 3.403 -14.847 9.944 1.00 91.06 81 ALA A N 1
ATOM 642 C CA . ALA A 1 81 ? 4.524 -15.709 10.311 1.00 91.06 81 ALA A CA 1
ATOM 643 C C . ALA A 1 81 ? 5.242 -15.220 11.579 1.00 91.06 81 ALA A C 1
ATOM 645 O O . ALA A 1 81 ? 5.605 -16.022 12.438 1.00 91.06 81 ALA A O 1
ATOM 646 N N . ARG A 1 82 ? 5.424 -13.903 11.716 1.00 93.19 82 ARG A N 1
ATOM 647 C CA . ARG A 1 82 ? 6.127 -13.297 12.855 1.00 93.19 82 ARG A CA 1
ATOM 648 C C . ARG A 1 82 ? 5.285 -13.262 14.123 1.00 93.19 82 ARG A C 1
ATOM 650 O O . ARG A 1 82 ? 5.828 -13.413 15.215 1.00 93.19 82 ARG A O 1
ATOM 657 N N . HIS A 1 83 ? 3.972 -13.116 13.993 1.00 96.38 83 HIS A N 1
ATOM 658 C CA . HIS A 1 83 ? 3.060 -13.331 15.109 1.00 96.38 83 HIS A CA 1
ATOM 659 C C . HIS A 1 83 ? 3.079 -14.801 15.552 1.00 96.38 83 HIS A C 1
ATOM 661 O O . HIS A 1 83 ? 3.298 -15.086 16.725 1.00 96.38 83 HIS A O 1
ATOM 667 N N . ALA A 1 84 ? 2.957 -15.743 14.609 1.00 95.75 84 ALA A N 1
ATOM 668 C CA . ALA A 1 84 ? 2.982 -17.177 14.899 1.00 95.75 84 ALA A CA 1
ATOM 669 C C . ALA A 1 84 ? 4.298 -17.640 15.551 1.00 95.75 84 ALA A C 1
ATOM 671 O O . ALA A 1 84 ? 4.287 -18.547 16.380 1.00 95.75 84 ALA A O 1
ATOM 672 N N . SER A 1 85 ? 5.428 -17.008 15.216 1.00 96.31 85 SER A N 1
ATOM 673 C CA . SER A 1 85 ? 6.727 -17.302 15.830 1.00 96.31 85 SER A CA 1
ATOM 674 C C . SER A 1 85 ? 6.937 -16.647 17.202 1.00 96.31 85 SER A C 1
ATOM 676 O O . SER A 1 85 ? 7.993 -16.842 17.800 1.00 96.31 85 SER A O 1
ATOM 678 N N . GLY A 1 86 ? 6.002 -15.816 17.678 1.00 96.25 86 GLY A N 1
ATOM 679 C CA . GLY A 1 86 ? 6.142 -15.035 18.914 1.00 96.25 86 GLY A CA 1
ATOM 680 C C . GLY A 1 86 ? 7.065 -13.813 18.804 1.00 96.25 86 GLY A C 1
ATOM 681 O O . GLY A 1 86 ? 7.368 -13.175 19.813 1.00 96.25 86 GLY A O 1
ATOM 682 N N . ALA A 1 87 ? 7.507 -13.453 17.593 1.00 95.81 87 ALA A N 1
ATOM 683 C CA . ALA A 1 87 ? 8.336 -12.264 17.375 1.00 95.81 87 ALA A CA 1
ATOM 684 C C . ALA A 1 87 ? 7.541 -10.956 17.542 1.00 95.81 87 ALA A C 1
ATOM 686 O O . ALA A 1 87 ? 8.126 -9.904 17.788 1.00 95.81 87 ALA A O 1
ATOM 687 N N . ILE A 1 88 ? 6.214 -11.018 17.416 1.00 96.62 88 ILE A N 1
ATOM 688 C CA . ILE A 1 88 ? 5.294 -9.939 17.777 1.00 96.62 88 ILE A CA 1
ATOM 689 C C . ILE A 1 88 ? 4.448 -10.431 18.944 1.00 96.62 88 ILE A C 1
ATOM 691 O O . ILE A 1 88 ? 3.731 -11.419 18.814 1.00 96.62 88 ILE A O 1
ATOM 695 N N . HIS A 1 89 ? 4.551 -9.753 20.084 1.00 94.25 89 HIS A N 1
ATOM 696 C CA . HIS A 1 89 ? 3.934 -10.208 21.334 1.00 94.25 89 HIS A CA 1
ATOM 697 C C . HIS A 1 89 ? 3.432 -9.045 22.208 1.00 94.25 89 HIS A C 1
ATOM 699 O O . HIS A 1 89 ? 3.384 -9.135 23.439 1.00 94.25 89 HIS A O 1
ATOM 705 N N . ALA A 1 90 ? 3.076 -7.925 21.573 1.00 94.31 90 ALA A N 1
ATOM 706 C CA . ALA A 1 90 ? 2.427 -6.817 22.259 1.00 94.31 90 ALA A CA 1
ATOM 707 C C . ALA A 1 90 ? 1.050 -7.250 22.818 1.00 94.31 90 ALA A C 1
ATOM 709 O O . ALA A 1 90 ? 0.365 -8.073 22.208 1.00 94.31 90 ALA A O 1
ATOM 710 N N . PRO A 1 91 ? 0.629 -6.721 23.979 1.00 96.62 91 PRO A N 1
ATOM 711 C CA . PRO A 1 91 ? -0.643 -7.081 24.609 1.00 96.62 91 PRO A CA 1
ATOM 712 C C . PRO A 1 91 ? -1.829 -6.396 23.906 1.00 96.62 91 PRO A C 1
ATOM 714 O O . PRO A 1 91 ? -2.324 -5.357 24.346 1.00 96.62 91 PRO A O 1
ATOM 717 N N . PHE A 1 92 ? -2.277 -6.962 22.784 1.00 98.19 92 PHE A N 1
ATOM 718 C CA . PHE A 1 92 ? -3.412 -6.426 22.033 1.00 98.19 92 PHE A CA 1
ATOM 719 C C . PHE A 1 92 ? -4.725 -6.555 22.809 1.00 98.19 92 PHE A C 1
ATOM 721 O O . PHE A 1 92 ? -5.027 -7.590 23.397 1.00 98.19 92 PHE A O 1
ATOM 728 N N . THR A 1 93 ? -5.524 -5.490 22.774 1.00 98.25 93 THR A N 1
ATOM 729 C CA . THR A 1 93 ? -6.937 -5.520 23.162 1.00 98.25 93 THR A CA 1
ATOM 730 C C . THR A 1 93 ? -7.737 -6.381 22.195 1.00 98.25 93 THR A C 1
ATOM 732 O O . THR A 1 93 ? -8.603 -7.132 22.629 1.00 98.25 93 THR A O 1
ATOM 735 N N . ASP A 1 94 ? -7.443 -6.267 20.901 1.00 98.12 94 ASP A N 1
ATOM 736 C CA . ASP A 1 94 ? -7.980 -7.144 19.867 1.00 98.12 94 ASP A CA 1
ATOM 737 C C . ASP A 1 94 ? -7.065 -7.130 18.639 1.00 98.12 94 ASP A C 1
ATOM 739 O O . ASP A 1 94 ? -6.322 -6.165 18.426 1.00 98.12 94 ASP A O 1
ATOM 743 N N . TYR A 1 95 ? -7.116 -8.184 17.833 1.00 98.06 95 TYR A N 1
ATOM 744 C CA . TYR A 1 95 ? -6.357 -8.261 16.592 1.00 98.06 95 TYR A CA 1
ATOM 745 C C . TYR A 1 95 ? -6.983 -9.247 15.603 1.00 98.06 95 TYR A C 1
ATOM 747 O O . TYR A 1 95 ? -7.611 -10.228 15.996 1.00 98.06 95 TYR A O 1
ATOM 755 N N . GLU A 1 96 ? -6.758 -9.023 14.311 1.00 98.12 96 GLU A N 1
ATOM 756 C CA . GLU A 1 96 ? -7.137 -9.971 13.262 1.00 98.12 96 GLU A CA 1
ATOM 757 C C . GLU A 1 96 ? -6.045 -10.035 12.193 1.00 98.12 96 GLU A C 1
ATOM 759 O O . GLU A 1 96 ? -5.646 -9.013 11.632 1.00 98.12 96 GLU A O 1
ATOM 764 N N . LEU A 1 97 ? -5.553 -11.249 11.928 1.00 97.44 97 LEU A N 1
ATOM 765 C CA . LEU A 1 97 ? -4.518 -11.511 10.932 1.00 97.44 97 LEU A CA 1
ATOM 766 C C . LEU A 1 97 ? -5.030 -12.514 9.904 1.00 97.44 97 LEU A C 1
ATOM 768 O O . LEU A 1 97 ? -5.382 -13.638 10.265 1.00 97.44 97 LEU A O 1
ATOM 772 N N . SER A 1 98 ? -5.072 -12.130 8.631 1.00 95.62 98 SER A N 1
ATOM 773 C CA . SER A 1 98 ? -5.614 -12.995 7.579 1.00 95.62 98 SER A CA 1
ATOM 774 C C . SER A 1 98 ? -5.178 -12.553 6.190 1.00 95.62 98 SER A C 1
ATOM 776 O O . SER A 1 98 ? -5.348 -11.399 5.833 1.00 95.62 98 SER A O 1
ATOM 778 N N . GLU A 1 99 ? -4.709 -13.492 5.366 1.00 93.06 99 GLU A N 1
ATOM 779 C CA . GLU A 1 99 ? -4.401 -13.254 3.943 1.00 93.06 99 GLU A CA 1
ATOM 780 C C . GLU A 1 99 ? -5.670 -13.226 3.053 1.00 93.06 99 GLU A C 1
ATOM 782 O O . GLU A 1 99 ? -5.576 -13.069 1.835 1.00 93.06 99 GLU A O 1
ATOM 787 N N . ALA A 1 100 ? -6.865 -13.443 3.621 1.00 94.88 100 ALA A N 1
ATOM 788 C CA . ALA A 1 100 ? -8.090 -13.637 2.841 1.00 94.88 100 ALA A CA 1
ATOM 789 C C . ALA A 1 100 ? -8.658 -12.344 2.241 1.00 94.88 100 ALA A C 1
ATOM 791 O O . ALA A 1 100 ? -9.338 -12.407 1.216 1.00 94.88 100 ALA A O 1
ATOM 792 N N . VAL A 1 101 ? -8.405 -11.201 2.877 1.00 96.56 101 VAL A N 1
ATOM 793 C CA . VAL A 1 101 ? -8.883 -9.868 2.486 1.00 96.56 101 VAL A CA 1
ATOM 794 C C . VAL A 1 101 ? -7.797 -8.821 2.785 1.00 96.56 101 VAL A C 1
ATOM 796 O O . VAL A 1 101 ? -6.828 -9.136 3.471 1.00 96.56 101 VAL A O 1
ATOM 799 N N . SER A 1 102 ? -7.916 -7.599 2.267 1.00 96.94 102 SER A N 1
ATOM 800 C CA . SER A 1 102 ? -6.973 -6.505 2.554 1.00 96.94 102 SER A CA 1
ATOM 801 C C . SER A 1 102 ? -7.032 -6.037 4.010 1.00 96.94 102 SER A C 1
ATOM 803 O O . SER A 1 102 ? -8.053 -6.200 4.689 1.00 96.94 102 SER A O 1
ATOM 805 N N . GLY A 1 103 ? -5.985 -5.345 4.477 1.00 96.88 103 GLY A N 1
ATOM 806 C CA . GLY A 1 103 ? -5.981 -4.730 5.809 1.00 96.88 103 GLY A CA 1
ATOM 807 C C . GLY A 1 103 ? -7.140 -3.744 6.030 1.00 96.88 103 GLY A C 1
ATOM 808 O O . GLY A 1 103 ? -7.708 -3.674 7.120 1.00 96.88 103 GLY A O 1
ATOM 809 N N . ALA A 1 104 ? -7.562 -3.020 4.985 1.00 98.19 104 ALA A N 1
ATOM 810 C CA . ALA A 1 104 ? -8.722 -2.127 5.053 1.00 98.19 104 ALA A CA 1
ATOM 811 C C . ALA A 1 104 ? -10.034 -2.881 5.288 1.00 98.19 104 ALA A C 1
ATOM 813 O O . ALA A 1 104 ? -10.871 -2.432 6.075 1.00 98.19 104 ALA A O 1
ATOM 814 N N . ARG A 1 105 ? -10.203 -4.031 4.631 1.00 98.50 105 ARG A N 1
ATOM 815 C CA . ARG A 1 105 ? -11.398 -4.857 4.769 1.00 98.50 105 ARG A CA 1
ATOM 816 C C . ARG A 1 105 ? -11.451 -5.585 6.108 1.00 98.50 105 ARG A C 1
ATOM 818 O O . ARG A 1 105 ? -12.519 -5.584 6.712 1.00 98.50 105 ARG A O 1
ATOM 825 N N . LEU A 1 106 ? -10.321 -6.085 6.620 1.00 98.56 106 LEU A N 1
ATOM 826 C CA . LEU A 1 106 ? -10.242 -6.643 7.981 1.00 98.56 106 LEU A CA 1
ATOM 827 C C . LEU A 1 106 ? -10.757 -5.646 9.023 1.00 98.56 106 LEU A C 1
ATOM 829 O O . LEU A 1 106 ? -11.643 -5.958 9.817 1.00 98.56 106 LEU A O 1
ATOM 833 N N . VAL A 1 107 ? -10.242 -4.415 8.978 1.00 98.69 107 VAL A N 1
ATOM 834 C CA . VAL A 1 107 ? -10.642 -3.353 9.907 1.00 98.69 107 VAL A CA 1
ATOM 835 C C . VAL A 1 107 ? -12.122 -3.008 9.757 1.00 98.69 107 VAL A C 1
ATOM 837 O O . VAL A 1 107 ? -12.826 -2.885 10.758 1.00 98.69 107 VAL A O 1
ATOM 840 N N . TYR A 1 108 ? -12.614 -2.854 8.526 1.00 98.69 108 TYR A N 1
ATOM 841 C CA . TYR A 1 108 ? -14.015 -2.516 8.288 1.00 98.69 108 TYR A CA 1
ATOM 842 C C . TYR A 1 108 ? -14.965 -3.609 8.796 1.00 98.69 108 TYR A C 1
ATOM 844 O O . TYR A 1 108 ? -15.886 -3.303 9.548 1.00 98.69 108 TYR A O 1
ATOM 852 N N . GLU A 1 109 ? -14.726 -4.877 8.450 1.00 98.50 109 GLU A N 1
ATOM 853 C CA . GLU A 1 109 ? -15.578 -5.994 8.877 1.00 98.50 109 GLU A CA 1
ATOM 854 C C . GLU A 1 109 ? -15.546 -6.175 10.403 1.00 98.50 109 GLU A C 1
ATOM 856 O O . GLU A 1 109 ? -16.576 -6.434 11.028 1.00 98.50 109 GLU A O 1
ATOM 861 N N . TYR A 1 110 ? -14.387 -5.971 11.035 1.00 98.38 110 TYR A N 1
ATOM 862 C CA . TYR A 1 110 ? -14.268 -5.950 12.492 1.00 98.38 110 TYR A CA 1
ATOM 863 C C . TYR A 1 110 ? -15.136 -4.860 13.137 1.00 98.38 110 TYR A C 1
ATOM 865 O O . TYR A 1 110 ? -15.907 -5.123 14.066 1.00 98.38 110 TYR A O 1
ATOM 873 N N . LEU A 1 111 ? -15.027 -3.628 12.637 1.00 97.88 111 LEU A N 1
ATOM 874 C CA . LEU A 1 111 ? -15.784 -2.482 13.138 1.00 97.88 111 LEU A CA 1
ATOM 875 C C . LEU A 1 111 ? -17.285 -2.622 12.866 1.00 97.88 111 LEU A C 1
ATOM 877 O O . LEU A 1 111 ? -18.092 -2.246 13.713 1.00 97.88 111 LEU A O 1
ATOM 881 N N . GLU A 1 112 ? -17.672 -3.220 11.741 1.00 97.19 112 GLU A N 1
ATOM 882 C CA . GLU A 1 112 ? -19.065 -3.533 11.425 1.00 97.19 112 GLU A CA 1
ATOM 883 C C . GLU A 1 112 ? -19.655 -4.539 12.419 1.00 97.19 112 GLU A C 1
ATOM 885 O O . GLU A 1 112 ? -20.740 -4.298 12.952 1.00 97.19 112 GLU A O 1
ATOM 890 N N . ARG A 1 113 ? -18.926 -5.614 12.754 1.00 96.50 113 ARG A N 1
ATOM 891 C CA . ARG A 1 113 ? -19.352 -6.571 13.791 1.00 96.50 113 ARG A CA 1
ATOM 892 C C . ARG A 1 113 ? -19.507 -5.899 15.154 1.00 96.50 113 ARG A C 1
ATOM 894 O O . ARG A 1 113 ? -20.463 -6.188 15.871 1.00 96.50 113 ARG A O 1
ATOM 901 N N . ARG A 1 114 ? -18.613 -4.969 15.507 1.00 95.31 114 ARG A N 1
ATOM 902 C CA . ARG A 1 114 ? -18.731 -4.185 16.750 1.00 95.31 114 ARG A CA 1
ATOM 903 C C . ARG A 1 114 ? -19.915 -3.228 16.736 1.00 95.31 114 ARG A C 1
ATOM 905 O O . ARG A 1 114 ? -20.574 -3.107 17.762 1.00 95.31 114 ARG A O 1
ATOM 912 N N . LEU A 1 115 ? -20.191 -2.588 15.600 1.00 94.81 115 LEU A N 1
ATOM 913 C CA . LEU A 1 115 ? -21.357 -1.726 15.427 1.00 94.81 115 LEU A CA 1
ATOM 914 C C . LEU A 1 115 ? -22.659 -2.522 15.495 1.00 94.81 115 LEU A C 1
ATOM 916 O O . LEU A 1 115 ? -23.635 -2.024 16.016 1.00 94.81 115 LEU A O 1
ATOM 920 N N . ALA A 1 116 ? -22.693 -3.746 14.968 1.00 92.81 116 ALA A N 1
ATOM 921 C CA . ALA A 1 116 ? -23.866 -4.614 15.065 1.00 92.81 116 ALA A CA 1
ATOM 922 C C . ALA A 1 116 ? -24.108 -5.117 16.500 1.00 92.81 116 ALA A C 1
ATOM 924 O O . ALA A 1 116 ? -25.239 -5.432 16.858 1.00 92.81 116 ALA A O 1
ATOM 925 N N . ALA A 1 117 ? -23.048 -5.198 17.310 1.00 93.19 117 ALA A N 1
ATOM 926 C CA . ALA A 1 117 ? -23.119 -5.566 18.721 1.00 93.19 117 ALA A CA 1
ATOM 927 C C . ALA A 1 117 ? -23.419 -4.378 19.655 1.00 93.19 117 ALA A C 1
ATOM 929 O O . ALA A 1 117 ? -23.721 -4.595 20.829 1.00 93.19 117 ALA A O 1
ATOM 930 N N . SER A 1 118 ? -23.319 -3.135 19.173 1.00 86.62 118 SER A N 1
ATOM 931 C CA . SER A 1 118 ? -23.792 -1.948 19.882 1.00 86.62 118 SER A CA 1
ATOM 932 C C . SER A 1 118 ? -25.138 -1.518 19.293 1.00 86.62 118 SER A C 1
ATOM 934 O O . SER A 1 118 ? -25.324 -1.538 18.087 1.00 86.62 118 SER A O 1
ATOM 936 N N . ASP A 1 119 ? -26.102 -1.072 20.098 1.00 80.81 119 ASP A N 1
ATOM 937 C CA . ASP A 1 119 ? -27.374 -0.534 19.570 1.00 80.81 119 ASP A CA 1
ATOM 938 C C . ASP A 1 119 ? -27.197 0.856 18.902 1.00 80.81 119 ASP A C 1
ATOM 940 O O . ASP A 1 119 ? -28.071 1.721 18.960 1.00 80.81 119 ASP A O 1
ATOM 944 N N . GLN A 1 120 ? -26.029 1.123 18.311 1.00 84.19 120 GLN A N 1
ATOM 945 C CA . GLN A 1 120 ? -25.652 2.400 17.722 1.00 84.19 120 GLN A CA 1
ATOM 946 C C . GLN A 1 120 ? -25.731 2.334 16.197 1.00 84.19 120 GLN A C 1
ATOM 948 O O . GLN A 1 120 ? -25.188 1.438 15.555 1.00 84.19 120 GLN A O 1
ATOM 953 N N . ALA A 1 121 ? -26.360 3.342 15.596 1.00 88.12 121 ALA A N 1
ATOM 954 C CA . ALA A 1 121 ? -26.263 3.577 14.164 1.00 88.12 121 ALA A CA 1
ATOM 955 C C . ALA A 1 121 ? -25.015 4.418 13.855 1.00 88.12 121 ALA A C 1
ATOM 957 O O . ALA A 1 121 ? -24.722 5.390 14.550 1.00 88.12 121 ALA A O 1
ATOM 958 N N . ASN A 1 122 ? -24.298 4.067 12.787 1.00 93.88 122 ASN A N 1
ATOM 959 C CA . ASN A 1 122 ? -23.226 4.893 12.233 1.00 93.88 122 ASN A CA 1
ATOM 960 C C . ASN A 1 122 ? -23.264 4.822 10.699 1.00 93.88 122 ASN A C 1
ATOM 962 O O . ASN A 1 122 ? -22.571 4.023 10.067 1.00 93.88 122 ASN A O 1
ATOM 966 N N . GLU A 1 123 ? -24.137 5.635 10.105 1.00 92.75 123 GLU A N 1
ATOM 967 C CA . GLU A 1 123 ? -24.335 5.688 8.652 1.00 92.75 123 GLU A CA 1
ATOM 968 C C . GLU A 1 123 ? -23.098 6.214 7.923 1.00 92.75 123 GLU A C 1
ATOM 970 O O . GLU A 1 123 ? -22.750 5.684 6.873 1.00 92.75 123 GLU A O 1
ATOM 975 N N . ALA A 1 124 ? -22.381 7.182 8.504 1.00 90.19 124 ALA A N 1
ATOM 976 C CA . ALA A 1 124 ? -21.156 7.727 7.920 1.00 90.19 124 ALA A CA 1
ATOM 977 C C . ALA A 1 124 ? -20.066 6.652 7.755 1.00 90.19 124 ALA A C 1
ATOM 979 O O . ALA A 1 124 ? -19.401 6.588 6.718 1.00 90.19 124 ALA A O 1
ATOM 980 N N . PHE A 1 125 ? -19.913 5.774 8.752 1.00 96.69 125 PHE A N 1
ATOM 981 C CA . PHE A 1 125 ? -19.052 4.596 8.662 1.00 96.69 125 PHE A CA 1
ATOM 982 C C . PHE A 1 125 ? -19.533 3.619 7.583 1.00 96.69 125 PHE A C 1
ATOM 984 O O . PHE A 1 125 ? -18.746 3.248 6.715 1.00 96.69 125 PHE A O 1
ATOM 991 N N . ARG A 1 126 ? -20.821 3.249 7.582 1.00 97.06 126 ARG A N 1
ATOM 992 C CA . ARG A 1 126 ? -21.374 2.288 6.607 1.00 97.06 126 ARG A CA 1
ATOM 993 C C . ARG A 1 126 ? -21.316 2.791 5.163 1.00 97.06 126 ARG A C 1
ATOM 995 O O . ARG A 1 126 ? -21.077 2.006 4.252 1.00 97.06 126 ARG A O 1
ATOM 1002 N N . ALA A 1 127 ? -21.457 4.097 4.949 1.00 96.94 127 ALA A N 1
ATOM 1003 C CA . ALA A 1 127 ? -21.316 4.731 3.639 1.00 96.94 127 ALA A CA 1
ATOM 1004 C C . ALA A 1 127 ? -19.905 4.574 3.041 1.00 96.94 127 ALA A C 1
ATOM 1006 O O . ALA A 1 127 ? -19.722 4.782 1.847 1.00 96.94 127 ALA A O 1
ATOM 1007 N N . PHE A 1 128 ? -18.903 4.191 3.841 1.00 98.25 128 PHE A N 1
ATOM 1008 C CA . PHE A 1 128 ? -17.537 3.954 3.372 1.00 98.25 128 PHE A CA 1
ATOM 1009 C C . PHE A 1 128 ? -17.320 2.556 2.763 1.00 98.25 128 PHE A C 1
ATOM 1011 O O . PHE A 1 128 ? -16.263 2.301 2.184 1.00 98.25 128 PHE A O 1
ATOM 1018 N N . ALA A 1 129 ? -18.301 1.648 2.852 1.00 98.44 129 ALA A N 1
ATOM 1019 C CA . ALA A 1 129 ? -18.183 0.279 2.343 1.00 98.44 129 ALA A CA 1
ATOM 1020 C C . ALA A 1 129 ? -17.723 0.179 0.869 1.00 98.44 129 ALA A C 1
ATOM 1022 O O . ALA A 1 129 ? -16.857 -0.654 0.589 1.00 98.44 129 ALA A O 1
ATOM 1023 N N . PRO A 1 130 ? -18.210 1.014 -0.078 1.00 98.50 130 PRO A N 1
ATOM 1024 C CA . PRO A 1 130 ? -17.775 0.941 -1.477 1.00 98.50 130 PRO A CA 1
ATOM 1025 C C . PRO A 1 130 ? -16.280 1.233 -1.663 1.00 98.50 130 PRO A C 1
ATOM 1027 O O . PRO A 1 130 ? -15.604 0.560 -2.442 1.00 98.50 130 PRO A O 1
ATOM 1030 N N . VAL A 1 131 ? -15.736 2.180 -0.893 1.00 98.50 131 VAL A N 1
ATOM 1031 C CA . VAL A 1 131 ? -14.304 2.515 -0.909 1.00 98.50 131 VAL A CA 1
ATOM 1032 C C . VAL A 1 131 ? -13.471 1.367 -0.352 1.00 98.50 131 VAL A C 1
ATOM 1034 O O . VAL A 1 131 ? -12.432 1.027 -0.914 1.00 98.50 131 VAL A O 1
ATOM 1037 N N . VAL A 1 132 ? -13.935 0.731 0.727 1.00 98.62 132 VAL A N 1
ATOM 1038 C CA . VAL A 1 132 ? -13.276 -0.457 1.291 1.00 98.62 132 VAL A CA 1
ATOM 1039 C C . VAL A 1 132 ? -13.273 -1.608 0.286 1.00 98.62 132 VAL A C 1
ATOM 1041 O O . VAL A 1 132 ? -12.250 -2.274 0.140 1.00 98.62 132 VAL A O 1
ATOM 1044 N N . ALA A 1 133 ? -14.371 -1.813 -0.445 1.00 98.50 133 ALA A N 1
ATOM 1045 C CA . ALA A 1 133 ? -14.448 -2.833 -1.486 1.00 98.50 133 ALA A CA 1
ATOM 1046 C C . ALA A 1 133 ? -13.452 -2.566 -2.626 1.00 98.50 133 ALA A C 1
ATOM 1048 O O . ALA A 1 133 ? -12.739 -3.480 -3.033 1.00 98.50 133 ALA A O 1
ATOM 1049 N N . GLN A 1 134 ? -13.342 -1.320 -3.103 1.00 98.44 134 GLN A N 1
ATOM 1050 C CA . GLN A 1 134 ? -12.336 -0.947 -4.104 1.00 98.44 134 GLN A CA 1
ATOM 1051 C C . GLN A 1 134 ? -10.900 -1.101 -3.583 1.00 98.44 134 GLN A C 1
ATOM 1053 O O . GLN A 1 134 ? -10.034 -1.574 -4.319 1.00 98.44 134 GLN A O 1
ATOM 1058 N N . ALA A 1 135 ? -10.644 -0.750 -2.320 1.00 97.69 135 ALA A N 1
ATOM 1059 C CA . ALA A 1 135 ? -9.337 -0.945 -1.700 1.00 97.69 135 ALA A CA 1
ATOM 1060 C C . ALA A 1 135 ? -8.968 -2.436 -1.614 1.00 97.69 135 ALA A C 1
ATOM 1062 O O . ALA A 1 135 ? -7.859 -2.797 -1.985 1.00 97.69 135 ALA A O 1
ATOM 1063 N N . ASP A 1 136 ? -9.895 -3.301 -1.185 1.00 97.75 136 ASP A N 1
ATOM 1064 C CA . ASP A 1 136 ? -9.720 -4.763 -1.157 1.00 97.75 136 ASP A CA 1
ATOM 1065 C C . ASP A 1 136 ? -9.453 -5.359 -2.544 1.00 97.75 136 ASP A C 1
ATOM 1067 O O . ASP A 1 136 ? -8.524 -6.147 -2.712 1.00 97.75 136 ASP A O 1
ATOM 1071 N N . ASP A 1 137 ? -10.229 -4.948 -3.547 1.00 96.31 137 ASP A N 1
ATOM 1072 C CA . ASP A 1 137 ? -10.098 -5.424 -4.926 1.00 96.31 137 ASP A CA 1
ATOM 1073 C C . ASP A 1 137 ? -8.741 -5.068 -5.552 1.00 96.31 137 ASP A C 1
ATOM 1075 O O . ASP A 1 137 ? -8.126 -5.903 -6.223 1.00 96.31 137 ASP A O 1
ATOM 1079 N N . ASN A 1 138 ? -8.257 -3.844 -5.315 1.00 93.88 138 ASN A N 1
ATOM 1080 C CA . ASN A 1 138 ? -6.968 -3.392 -5.831 1.00 93.88 138 ASN A CA 1
ATOM 1081 C C . ASN A 1 138 ? -5.789 -4.004 -5.065 1.00 93.88 138 ASN A C 1
ATOM 1083 O O . ASN A 1 138 ? -4.855 -4.516 -5.675 1.00 93.88 138 ASN A O 1
ATOM 1087 N N . ASP A 1 139 ? -5.824 -3.956 -3.735 1.00 91.88 139 ASP A N 1
ATOM 1088 C CA . ASP A 1 139 ? -4.734 -4.433 -2.878 1.00 91.88 139 ASP A CA 1
ATOM 1089 C C . ASP A 1 139 ? -4.439 -5.931 -3.088 1.00 91.88 139 ASP A C 1
ATOM 1091 O O . ASP A 1 139 ? -3.289 -6.372 -3.109 1.00 91.88 139 ASP A O 1
ATOM 1095 N N . ARG A 1 140 ? -5.482 -6.712 -3.390 1.00 89.38 140 ARG A N 1
ATOM 1096 C CA . ARG A 1 140 ? -5.380 -8.144 -3.702 1.00 89.38 140 ARG A CA 1
ATOM 1097 C C . ARG A 1 140 ? -5.152 -8.455 -5.180 1.00 89.38 140 ARG A C 1
ATOM 1099 O O . ARG A 1 140 ? -5.150 -9.631 -5.545 1.00 89.38 140 ARG A O 1
ATOM 1106 N N . TRP A 1 141 ? -4.953 -7.439 -6.023 1.00 83.88 141 TRP A N 1
ATOM 1107 C CA . TRP A 1 141 ? -4.722 -7.582 -7.466 1.00 83.88 141 TRP A CA 1
ATOM 1108 C C . TRP A 1 141 ? -5.859 -8.302 -8.213 1.00 83.88 141 TRP A C 1
ATOM 1110 O O . TRP A 1 141 ? -5.619 -8.961 -9.227 1.00 83.88 141 TRP A O 1
ATOM 1120 N N . ILE A 1 142 ? -7.096 -8.204 -7.717 1.00 88.44 142 ILE A N 1
ATOM 1121 C CA . ILE A 1 142 ? -8.267 -8.854 -8.324 1.00 88.44 142 ILE A CA 1
ATOM 1122 C C . ILE A 1 142 ? -8.753 -8.032 -9.522 1.00 88.44 142 ILE A C 1
ATOM 1124 O O . ILE A 1 142 ? -9.011 -8.592 -10.589 1.00 88.44 142 ILE A O 1
ATOM 1128 N N . HIS A 1 143 ? -8.822 -6.707 -9.359 1.00 88.12 143 HIS A N 1
ATOM 1129 C CA . HIS A 1 143 ? -9.229 -5.751 -10.394 1.00 88.12 143 HIS A CA 1
ATOM 1130 C C . HIS A 1 143 ? -10.594 -6.070 -11.044 1.00 88.12 143 HIS A C 1
ATOM 1132 O O . HIS A 1 143 ? -10.782 -5.853 -12.245 1.00 88.12 143 HIS A O 1
ATOM 1138 N N . ALA A 1 144 ? -11.542 -6.609 -10.274 1.00 93.94 144 ALA A N 1
ATOM 1139 C CA . ALA A 1 144 ? -12.896 -6.917 -10.729 1.00 93.94 144 ALA A CA 1
ATOM 1140 C C . ALA A 1 144 ? -13.863 -5.737 -10.557 1.00 93.94 144 ALA A C 1
ATOM 1142 O O . ALA A 1 144 ? -14.890 -5.692 -11.236 1.00 93.94 144 ALA A O 1
ATOM 1143 N N . ILE A 1 145 ? -13.555 -4.785 -9.669 1.00 97.06 145 ILE A N 1
ATOM 1144 C CA . ILE A 1 145 ? -14.409 -3.624 -9.410 1.00 97.06 145 ILE A CA 1
ATOM 1145 C C . ILE A 1 145 ? -13.969 -2.457 -10.306 1.00 97.06 145 ILE A C 1
ATOM 1147 O O . ILE A 1 145 ? -12.841 -1.977 -10.177 1.00 97.06 145 ILE A O 1
ATOM 1151 N N . PRO A 1 146 ? -14.842 -1.944 -11.197 1.00 96.31 146 PRO A N 1
ATOM 1152 C CA . PRO A 1 146 ? -14.532 -0.754 -11.980 1.00 96.31 146 PRO A CA 1
ATOM 1153 C C . PRO A 1 146 ? -14.147 0.421 -11.076 1.00 96.31 146 PRO A C 1
ATOM 1155 O O . PRO A 1 146 ? -14.842 0.725 -10.109 1.00 96.31 146 PRO A O 1
ATOM 1158 N N . GLY A 1 147 ? -13.030 1.073 -11.397 1.00 95.94 147 GLY A N 1
ATOM 1159 C CA . GLY A 1 147 ? -12.517 2.218 -10.644 1.00 95.94 147 GLY A CA 1
ATOM 1160 C C . GLY A 1 147 ? -11.586 1.875 -9.476 1.00 95.94 147 GLY A C 1
ATOM 1161 O O . GLY A 1 147 ? -10.904 2.776 -9.005 1.00 95.94 147 GLY A O 1
ATOM 1162 N N . SER A 1 148 ? -11.446 0.609 -9.055 1.00 96.69 148 SER A N 1
ATOM 1163 C CA . SER A 1 148 ? -10.562 0.251 -7.926 1.00 96.69 148 SER A CA 1
ATOM 1164 C C . SER A 1 148 ? -9.106 0.670 -8.151 1.00 96.69 148 SER A C 1
ATOM 1166 O O . SER A 1 148 ? -8.490 1.317 -7.303 1.00 96.69 148 SER A O 1
ATOM 1168 N N . ARG A 1 149 ? -8.584 0.383 -9.347 1.00 94.44 149 ARG A N 1
ATOM 1169 C CA . ARG A 1 149 ? -7.246 0.802 -9.780 1.00 94.44 149 ARG A CA 1
ATOM 1170 C C . ARG A 1 149 ? -7.114 2.320 -9.902 1.00 94.44 149 ARG A C 1
ATOM 1172 O O . ARG A 1 149 ? -6.089 2.885 -9.536 1.00 94.44 149 ARG A O 1
ATOM 1179 N N . GLU A 1 150 ? -8.149 2.979 -10.415 1.00 96.56 150 GLU A N 1
ATOM 1180 C CA . GLU A 1 150 ? -8.181 4.436 -10.566 1.00 96.56 150 GLU A CA 1
ATOM 1181 C C . GLU A 1 150 ? -8.102 5.130 -9.202 1.00 96.56 150 GLU A C 1
ATOM 1183 O O . GLU A 1 150 ? -7.298 6.047 -9.016 1.00 96.56 150 GLU A O 1
ATOM 1188 N N . LEU A 1 151 ? -8.884 4.659 -8.229 1.00 97.75 151 LEU A N 1
ATOM 1189 C CA . LEU A 1 151 ? -8.860 5.170 -6.865 1.00 97.75 151 LEU A CA 1
ATOM 1190 C C . LEU A 1 151 ? -7.502 4.941 -6.210 1.00 97.75 151 LEU A C 1
ATOM 1192 O O . LEU A 1 151 ? -6.958 5.862 -5.604 1.00 97.75 151 LEU A O 1
ATOM 1196 N N . ALA A 1 152 ? -6.919 3.753 -6.377 1.00 96.19 152 ALA A N 1
ATOM 1197 C CA . ALA A 1 152 ? -5.596 3.453 -5.846 1.00 96.19 152 ALA A CA 1
ATOM 1198 C C . ALA A 1 152 ? -4.521 4.406 -6.394 1.00 96.19 152 ALA A C 1
ATOM 1200 O O . ALA A 1 152 ? -3.778 4.996 -5.612 1.00 96.19 152 ALA A O 1
ATOM 1201 N N . LEU A 1 153 ? -4.486 4.626 -7.714 1.00 96.31 153 LEU A N 1
ATOM 1202 C CA . LEU A 1 153 ? -3.564 5.577 -8.346 1.00 96.31 153 LEU A CA 1
ATOM 1203 C C . LEU A 1 153 ? -3.778 7.005 -7.832 1.00 96.31 153 LEU A C 1
ATOM 1205 O O . LEU A 1 153 ? -2.819 7.689 -7.484 1.00 96.31 153 LEU A O 1
ATOM 1209 N N . THR A 1 154 ? -5.038 7.427 -7.724 1.00 97.94 154 THR A N 1
ATOM 1210 C CA . THR A 1 154 ? -5.417 8.753 -7.221 1.00 97.94 154 THR A CA 1
ATOM 1211 C C . THR A 1 154 ? -4.916 8.975 -5.795 1.00 97.94 154 THR A C 1
ATOM 1213 O O . THR A 1 154 ? -4.273 9.985 -5.506 1.00 97.94 154 THR A O 1
ATOM 1216 N N . VAL A 1 155 ? -5.165 8.007 -4.910 1.00 96.81 155 VAL A N 1
ATOM 1217 C CA . VAL A 1 155 ? -4.733 8.035 -3.508 1.00 96.81 155 VAL A CA 1
ATOM 1218 C C . VAL A 1 155 ? -3.209 8.031 -3.410 1.00 96.81 155 VAL A C 1
ATOM 1220 O O . VAL A 1 155 ? -2.658 8.815 -2.642 1.00 96.81 155 VAL A O 1
ATOM 1223 N N . SER A 1 156 ? -2.512 7.208 -4.201 1.00 94.12 156 SER A N 1
ATOM 1224 C CA . SER A 1 156 ? -1.045 7.187 -4.223 1.00 94.12 156 SER A CA 1
ATOM 1225 C C . SER A 1 156 ? -0.447 8.519 -4.678 1.00 94.12 156 SER A C 1
ATOM 1227 O O . SER A 1 156 ? 0.518 8.987 -4.077 1.00 94.12 156 SER A O 1
ATOM 1229 N N . THR A 1 157 ? -1.018 9.161 -5.700 1.00 95.81 157 THR A N 1
ATOM 1230 C CA . THR A 1 157 ? -0.541 10.470 -6.168 1.00 95.81 157 THR A CA 1
ATOM 1231 C C . THR A 1 157 ? -0.788 11.571 -5.144 1.00 95.81 157 THR A C 1
ATOM 1233 O O . THR A 1 157 ? 0.105 12.384 -4.925 1.00 95.81 157 THR A O 1
ATOM 1236 N N . LEU A 1 158 ? -1.951 11.582 -4.485 1.00 96.62 158 LEU A N 1
ATOM 1237 C CA . LEU A 1 158 ? -2.241 12.541 -3.415 1.00 96.62 158 LEU A CA 1
ATOM 1238 C C . LEU A 1 158 ? -1.350 12.340 -2.187 1.00 96.62 158 LEU A C 1
ATOM 1240 O O . LEU A 1 158 ? -0.952 13.317 -1.563 1.00 96.62 158 LEU A O 1
ATOM 1244 N N . ALA A 1 159 ? -1.036 11.091 -1.834 1.00 93.75 159 ALA A N 1
ATOM 1245 C CA . ALA A 1 159 ? -0.157 10.795 -0.707 1.00 93.75 159 ALA A CA 1
ATOM 1246 C C . ALA A 1 159 ? 1.272 11.287 -0.985 1.00 93.75 159 ALA A C 1
ATOM 1248 O O . ALA A 1 159 ? 1.934 11.836 -0.106 1.00 93.75 159 ALA A O 1
ATOM 1249 N N . GLY A 1 160 ? 1.736 11.147 -2.228 1.00 90.25 160 GLY A N 1
ATOM 1250 C CA . GLY A 1 160 ? 3.097 11.508 -2.601 1.00 90.25 160 GLY A CA 1
ATOM 1251 C C . GLY A 1 160 ? 4.129 10.619 -1.901 1.00 90.25 160 GLY A C 1
ATOM 1252 O O . GLY A 1 160 ? 3.891 9.438 -1.660 1.00 90.25 160 GLY A O 1
ATOM 1253 N N . THR A 1 161 ? 5.307 11.178 -1.616 1.00 84.56 161 THR A N 1
ATOM 1254 C CA . THR A 1 161 ? 6.436 10.452 -0.998 1.00 84.56 161 THR A CA 1
ATOM 1255 C C . THR A 1 161 ? 6.709 10.864 0.449 1.00 84.56 161 THR A C 1
ATOM 1257 O O . THR A 1 161 ? 7.658 10.364 1.049 1.00 84.56 161 THR A O 1
ATOM 1260 N N . ASP A 1 162 ? 5.943 11.814 0.982 1.00 86.62 162 ASP A N 1
ATOM 1261 C CA . ASP A 1 162 ? 6.081 12.293 2.354 1.00 86.62 162 ASP A CA 1
ATOM 1262 C C . ASP A 1 162 ? 5.076 11.561 3.251 1.00 86.62 162 ASP A C 1
ATOM 1264 O O . ASP A 1 162 ? 3.870 11.730 3.096 1.00 86.62 162 ASP A O 1
ATOM 1268 N N . ASP A 1 163 ? 5.567 10.745 4.188 1.00 82.56 163 ASP A N 1
ATOM 1269 C CA . ASP A 1 163 ? 4.703 9.981 5.101 1.00 82.56 163 ASP A CA 1
ATOM 1270 C C . ASP A 1 163 ? 3.878 10.885 6.044 1.00 82.56 163 ASP A C 1
ATOM 1272 O O . ASP A 1 163 ? 2.887 10.425 6.617 1.00 82.56 163 ASP A O 1
ATOM 1276 N N . ASP A 1 164 ? 4.272 12.153 6.224 1.00 86.81 164 ASP A N 1
ATOM 1277 C CA . ASP A 1 164 ? 3.526 13.128 7.028 1.00 86.81 164 ASP A CA 1
ATOM 1278 C C . ASP A 1 164 ? 2.418 13.842 6.222 1.00 86.81 164 ASP A C 1
ATOM 1280 O O . ASP A 1 164 ? 1.606 14.571 6.799 1.00 86.81 164 ASP A O 1
ATOM 1284 N N . ASN A 1 165 ? 2.331 13.611 4.905 1.00 92.94 165 ASN A N 1
ATOM 1285 C CA . ASN A 1 165 ? 1.270 14.154 4.064 1.00 92.94 165 ASN A CA 1
ATOM 1286 C C . ASN A 1 165 ? -0.078 13.464 4.345 1.00 92.94 165 ASN A C 1
ATOM 1288 O O . ASN A 1 165 ? -0.218 12.241 4.259 1.00 92.94 165 ASN A O 1
ATOM 1292 N N . LEU A 1 166 ? -1.101 14.268 4.641 1.00 96.25 166 LEU A N 1
ATOM 1293 C CA . LEU A 1 166 ? -2.452 13.804 4.958 1.00 96.25 166 LEU A CA 1
ATOM 1294 C C . LEU A 1 166 ? -3.479 14.087 3.852 1.00 96.25 166 LEU A C 1
ATOM 1296 O O . LEU A 1 166 ? -4.651 13.763 4.039 1.00 96.25 166 LEU A O 1
ATOM 1300 N N . ASP A 1 167 ? -3.084 14.633 2.701 1.00 97.00 167 ASP A N 1
ATOM 1301 C CA . ASP A 1 167 ? -4.011 15.034 1.634 1.00 97.00 167 ASP A CA 1
ATOM 1302 C C . ASP A 1 167 ? -4.873 13.867 1.143 1.00 97.00 167 ASP A C 1
ATOM 1304 O O . ASP A 1 167 ? -6.096 13.974 1.050 1.00 97.00 167 ASP A O 1
ATOM 1308 N N . ALA A 1 168 ? -4.256 12.709 0.901 1.00 97.06 168 ALA A N 1
ATOM 1309 C CA . ALA A 1 168 ? -4.976 11.503 0.506 1.00 97.06 168 ALA A CA 1
ATOM 1310 C C . ALA A 1 168 ? -5.899 10.974 1.616 1.00 97.06 168 ALA A C 1
ATOM 1312 O O . ALA A 1 168 ? -6.997 10.489 1.335 1.00 97.06 168 ALA A O 1
ATOM 1313 N N . TYR A 1 169 ? -5.482 11.091 2.881 1.00 97.44 169 TYR A N 1
ATOM 1314 C CA . TYR A 1 169 ? -6.310 10.702 4.020 1.00 97.44 169 TYR A CA 1
ATOM 1315 C C . TYR A 1 169 ? -7.546 11.594 4.127 1.00 97.44 169 TYR A C 1
ATOM 1317 O O . TYR A 1 169 ? -8.648 11.074 4.276 1.00 97.44 169 TYR A O 1
ATOM 1325 N N . HIS A 1 170 ? -7.381 12.911 4.004 1.00 97.25 170 HIS A N 1
ATOM 1326 C CA . HIS A 1 170 ? -8.489 13.862 4.027 1.00 97.25 170 HIS A CA 1
ATOM 1327 C C . HIS A 1 170 ? -9.424 13.673 2.831 1.00 97.25 170 HIS A C 1
ATOM 1329 O O . HIS A 1 170 ? -10.634 13.590 3.019 1.00 97.25 170 HIS A O 1
ATOM 1335 N N . ALA A 1 171 ? -8.877 13.480 1.628 1.00 97.69 171 ALA A N 1
ATOM 1336 C CA . ALA A 1 171 ? -9.673 13.194 0.438 1.00 97.69 171 ALA A CA 1
ATOM 1337 C C . ALA A 1 171 ? -10.543 11.937 0.608 1.00 97.69 171 ALA A C 1
ATOM 1339 O O . ALA A 1 171 ? -11.727 11.962 0.284 1.00 97.69 171 ALA A O 1
ATOM 1340 N N . LEU A 1 172 ? -9.987 10.852 1.159 1.00 97.62 172 LEU A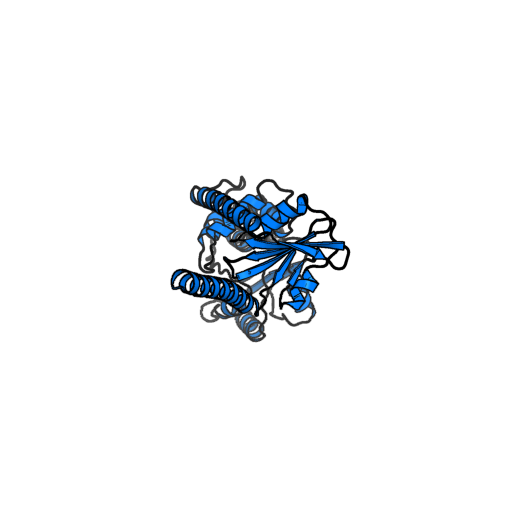 N 1
ATOM 1341 C CA . LEU A 1 172 ? -10.756 9.642 1.460 1.00 97.62 172 LEU A CA 1
ATOM 1342 C C . LEU A 1 172 ? -11.707 9.817 2.650 1.00 97.62 172 LEU A C 1
ATOM 1344 O O . LEU A 1 172 ? -12.747 9.166 2.695 1.00 97.62 172 LEU A O 1
ATOM 1348 N N . LEU A 1 173 ? -11.376 10.659 3.628 1.00 96.56 173 LEU A N 1
ATOM 1349 C CA . LEU A 1 173 ? -12.261 10.927 4.758 1.00 96.56 173 LEU A CA 1
ATOM 1350 C C . LEU A 1 173 ? -13.540 11.638 4.305 1.00 96.56 173 LEU A C 1
ATOM 1352 O O . LEU A 1 173 ? -14.608 11.294 4.812 1.00 96.56 173 LEU A O 1
ATOM 1356 N N . ASP A 1 174 ? -13.440 12.523 3.314 1.00 96.38 174 ASP A N 1
ATOM 1357 C CA . ASP A 1 174 ? -14.548 13.324 2.780 1.00 96.38 174 ASP A CA 1
ATOM 1358 C C . ASP A 1 174 ? -15.298 12.659 1.610 1.00 96.38 174 ASP A C 1
ATOM 1360 O O . ASP A 1 174 ? -16.327 13.168 1.168 1.00 96.38 174 ASP A O 1
ATOM 1364 N N . ILE A 1 175 ? -14.814 11.521 1.102 1.00 97.19 175 ILE A N 1
ATOM 1365 C CA . ILE A 1 175 ? -15.385 10.871 -0.085 1.00 97.19 175 ILE A CA 1
ATOM 1366 C C . ILE A 1 175 ? -16.802 10.328 0.169 1.00 97.19 175 ILE A C 1
ATOM 1368 O O . ILE A 1 175 ? -17.078 9.712 1.199 1.00 97.19 175 ILE A O 1
ATOM 1372 N N . ASP A 1 176 ? -17.731 10.520 -0.757 1.00 96.81 176 ASP A N 1
ATOM 1373 C CA . ASP A 1 176 ? -19.074 9.953 -0.617 1.00 96.81 176 ASP A CA 1
ATOM 1374 C C . ASP A 1 176 ? -19.125 8.459 -1.003 1.00 96.81 176 ASP A C 1
ATOM 1376 O O . ASP A 1 176 ? -18.138 7.859 -1.437 1.00 96.81 176 ASP A O 1
ATOM 1380 N N . ALA A 1 177 ? -20.288 7.834 -0.797 1.00 96.50 177 ALA A N 1
ATOM 1381 C CA . ALA A 1 177 ? -20.509 6.424 -1.124 1.00 96.50 177 ALA A CA 1
ATOM 1382 C C . ALA A 1 177 ? -20.485 6.143 -2.639 1.00 96.50 177 ALA A C 1
ATOM 1384 O O . ALA A 1 177 ? -20.210 5.012 -3.039 1.00 96.50 177 ALA A O 1
ATOM 1385 N N . ASP A 1 178 ? -20.738 7.164 -3.462 1.00 97.00 178 ASP A N 1
ATOM 1386 C CA . ASP A 1 178 ? -20.676 7.089 -4.924 1.00 97.00 178 ASP A CA 1
ATOM 1387 C C . ASP A 1 178 ? -19.243 7.292 -5.453 1.00 97.00 178 ASP A C 1
ATOM 1389 O O . ASP A 1 178 ? -19.000 7.181 -6.656 1.00 97.00 178 ASP A O 1
ATOM 1393 N N . ILE A 1 179 ? -18.275 7.528 -4.555 1.00 97.44 179 ILE A N 1
ATOM 1394 C CA . ILE A 1 179 ? -16.852 7.719 -4.856 1.00 97.44 179 ILE A CA 1
ATOM 1395 C C . ILE A 1 179 ? -16.662 8.939 -5.780 1.00 97.44 179 ILE A C 1
ATOM 1397 O O . ILE A 1 179 ? -15.896 8.934 -6.745 1.00 97.44 179 ILE A O 1
ATOM 1401 N N . THR A 1 180 ? -17.370 10.033 -5.487 1.00 97.69 180 THR A N 1
ATOM 1402 C CA . THR A 1 180 ? -17.271 11.274 -6.262 1.00 97.69 180 THR A CA 1
ATOM 1403 C C . THR A 1 180 ? -15.924 11.958 -6.035 1.00 97.69 180 THR A C 1
ATOM 1405 O O . THR A 1 180 ? -15.570 12.346 -4.922 1.00 97.69 180 THR A O 1
ATOM 1408 N N . TYR A 1 181 ? -15.169 12.174 -7.115 1.00 98.12 181 TYR A N 1
ATOM 1409 C CA . TYR A 1 181 ? -13.867 12.836 -7.034 1.00 98.12 181 TYR A CA 1
ATOM 1410 C C . TYR A 1 181 ? -13.994 14.344 -6.864 1.00 98.12 181 TYR A C 1
ATOM 1412 O O . TYR A 1 181 ? -14.570 15.041 -7.709 1.00 98.12 181 TYR A O 1
ATOM 1420 N N . SER A 1 182 ? -13.334 14.854 -5.826 1.00 97.94 182 SER A N 1
ATOM 1421 C CA . SER A 1 182 ? -13.053 16.280 -5.682 1.00 97.94 182 SER A CA 1
ATOM 1422 C C . SER A 1 182 ? -12.151 16.789 -6.823 1.00 97.94 182 SER A C 1
ATOM 1424 O O . SER A 1 182 ? -11.488 15.995 -7.504 1.00 97.94 182 SER A O 1
ATOM 1426 N N . PRO A 1 183 ? -12.057 18.116 -7.041 1.00 98.25 183 PRO A N 1
ATOM 1427 C CA . PRO A 1 183 ? -11.129 18.678 -8.024 1.00 98.25 183 PRO A CA 1
ATOM 1428 C C . PRO A 1 183 ? -9.674 18.232 -7.813 1.00 98.25 183 PRO A C 1
ATOM 1430 O O . PRO A 1 183 ? -8.978 17.948 -8.785 1.00 98.25 183 PRO A O 1
ATOM 1433 N N . ALA A 1 184 ? -9.233 18.108 -6.555 1.00 97.69 184 ALA A N 1
ATOM 1434 C CA . ALA A 1 184 ? -7.889 17.641 -6.219 1.00 97.69 184 ALA A CA 1
ATOM 1435 C C . ALA A 1 184 ? -7.684 16.161 -6.585 1.00 97.69 184 ALA A C 1
ATOM 1437 O O . ALA A 1 184 ? -6.678 15.819 -7.202 1.00 97.69 184 ALA A O 1
ATOM 1438 N N . MET A 1 185 ? -8.659 15.294 -6.285 1.00 98.44 185 MET A N 1
ATOM 1439 C CA . MET A 1 185 ? -8.618 13.881 -6.684 1.00 98.44 185 MET A CA 1
ATOM 1440 C C . MET A 1 185 ? -8.582 13.724 -8.207 1.00 98.44 185 MET A C 1
ATOM 1442 O O . MET A 1 185 ? -7.776 12.963 -8.736 1.00 98.44 185 MET A O 1
ATOM 1446 N N . ARG A 1 186 ? -9.395 14.498 -8.935 1.00 98.31 186 ARG A N 1
ATOM 1447 C CA . ARG A 1 186 ? -9.389 14.485 -10.403 1.00 98.31 186 ARG A CA 1
ATOM 1448 C C . ARG A 1 186 ? -8.036 14.919 -10.969 1.00 98.31 186 ARG A C 1
ATOM 1450 O O . ARG A 1 186 ? -7.500 14.238 -11.837 1.00 98.31 186 ARG A O 1
ATOM 1457 N N . ALA A 1 187 ? -7.458 15.998 -10.442 1.00 98.31 187 ALA A N 1
ATOM 1458 C CA . ALA A 1 187 ? -6.138 16.467 -10.857 1.00 98.31 187 ALA A CA 1
ATOM 1459 C C . ALA A 1 187 ? -5.035 15.428 -10.577 1.00 98.31 187 ALA A C 1
ATOM 1461 O O . ALA A 1 187 ? -4.177 15.203 -11.433 1.00 98.31 187 ALA A O 1
ATOM 1462 N N . ALA A 1 188 ? -5.083 14.758 -9.421 1.00 98.12 188 ALA A N 1
ATOM 1463 C CA . ALA A 1 188 ? -4.157 13.685 -9.066 1.00 98.12 188 ALA A CA 1
ATOM 1464 C C . ALA A 1 188 ? -4.292 12.471 -10.002 1.00 98.12 188 ALA A C 1
ATOM 1466 O O . ALA A 1 188 ? -3.289 11.915 -10.457 1.00 98.12 188 ALA A O 1
ATOM 1467 N N . TYR A 1 189 ? -5.516 12.091 -10.375 1.00 97.75 189 TYR A N 1
ATOM 1468 C CA . TYR A 1 189 ? -5.720 11.023 -11.352 1.00 97.75 189 TYR A CA 1
ATO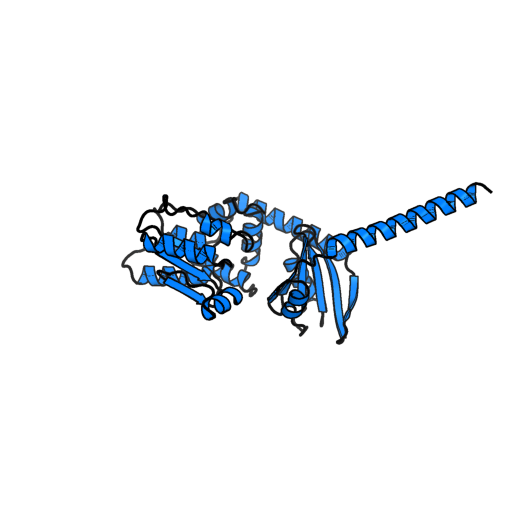M 1469 C C . TYR A 1 189 ? -5.204 11.394 -12.750 1.00 97.75 189 TYR A C 1
ATOM 1471 O O . TYR A 1 189 ? -4.502 10.618 -13.403 1.00 97.75 189 TYR A O 1
ATOM 1479 N N . GLU A 1 190 ? -5.487 12.609 -13.216 1.00 98.19 190 GLU A N 1
ATOM 1480 C CA . GLU A 1 190 ? -4.966 13.090 -14.495 1.00 98.19 190 GLU A CA 1
ATOM 1481 C C . GLU A 1 190 ? -3.432 13.147 -14.499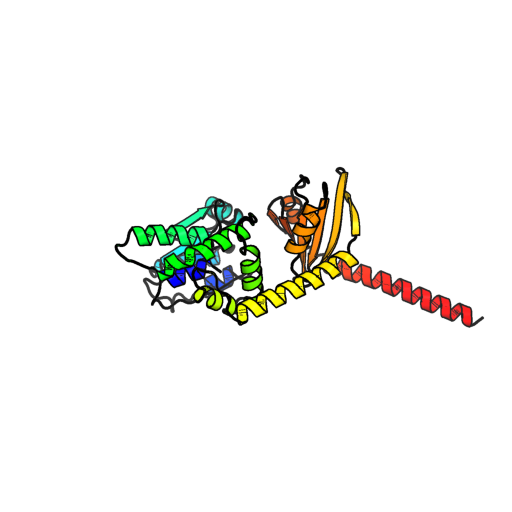 1.00 98.19 190 GLU A C 1
ATOM 1483 O O . GLU A 1 190 ? -2.796 12.838 -15.510 1.00 98.19 190 GLU A O 1
ATOM 1488 N N . GLN A 1 191 ? -2.825 13.519 -13.369 1.00 97.25 191 GLN A N 1
ATOM 1489 C CA . GLN A 1 191 ? -1.379 13.486 -13.189 1.00 97.25 191 GLN A CA 1
ATOM 1490 C C . GLN A 1 191 ? -0.834 12.060 -13.277 1.00 97.25 191 GLN A C 1
ATOM 1492 O O . GLN A 1 191 ? 0.051 11.828 -14.100 1.00 97.25 191 GLN A O 1
ATOM 1497 N N . SER A 1 192 ? -1.366 11.108 -12.502 1.00 96.25 192 SER A N 1
ATOM 1498 C CA . SER A 1 192 ? -0.909 9.710 -12.569 1.00 96.25 192 SER A CA 1
ATOM 1499 C C . SER A 1 192 ? -1.042 9.140 -13.977 1.00 96.25 192 SER A C 1
ATOM 1501 O O . SER A 1 192 ? -0.113 8.511 -14.470 1.00 96.25 192 SER A O 1
ATOM 1503 N N . THR A 1 193 ? -2.126 9.447 -14.689 1.00 96.69 193 THR A N 1
ATOM 1504 C CA . THR A 1 193 ? -2.325 9.012 -16.078 1.00 96.69 193 THR A CA 1
ATOM 1505 C C . THR A 1 193 ? -1.228 9.535 -17.016 1.00 96.69 193 THR A C 1
ATOM 1507 O O . THR A 1 193 ? -0.722 8.789 -17.861 1.00 96.69 193 THR A O 1
ATOM 1510 N N . ARG A 1 194 ? -0.826 10.807 -16.872 1.00 97.38 194 ARG A N 1
ATOM 1511 C CA . ARG A 1 194 ? 0.289 11.383 -17.646 1.00 97.38 194 ARG A CA 1
ATOM 1512 C C . ARG A 1 194 ? 1.619 10.725 -17.285 1.00 97.38 194 ARG A C 1
ATOM 1514 O O . ARG A 1 194 ? 2.334 10.289 -18.183 1.00 97.38 194 ARG A O 1
ATOM 1521 N N . GLU A 1 195 ? 1.916 10.593 -15.995 1.00 96.56 195 GLU A N 1
ATOM 1522 C CA . GLU A 1 195 ? 3.162 9.979 -15.524 1.00 96.56 195 GLU A CA 1
ATOM 1523 C C . GLU A 1 195 ? 3.278 8.509 -15.955 1.00 96.56 195 GLU A C 1
ATOM 1525 O O . GLU A 1 195 ? 4.341 8.072 -16.394 1.00 96.56 195 GLU A O 1
ATOM 1530 N N . ILE A 1 196 ? 2.177 7.752 -15.909 1.00 96.94 196 ILE A N 1
ATOM 1531 C CA . ILE A 1 196 ? 2.110 6.376 -16.409 1.00 96.94 196 ILE A CA 1
ATOM 1532 C C . ILE A 1 196 ? 2.478 6.347 -17.890 1.00 96.94 196 ILE A C 1
ATOM 1534 O O . ILE A 1 196 ? 3.340 5.564 -18.289 1.00 96.94 196 ILE A O 1
ATOM 1538 N N . LYS A 1 197 ? 1.879 7.214 -18.714 1.00 97.62 197 LYS A N 1
ATOM 1539 C CA . LYS A 1 197 ? 2.176 7.283 -20.152 1.00 97.62 197 LYS A CA 1
ATOM 1540 C C . LYS A 1 197 ? 3.662 7.549 -20.417 1.00 97.62 197 LYS A C 1
ATOM 1542 O O . LYS A 1 197 ? 4.265 6.867 -21.251 1.00 97.62 197 LYS A O 1
ATOM 1547 N N . ASP A 1 198 ? 4.257 8.494 -19.698 1.00 97.56 198 ASP A N 1
ATOM 1548 C CA . ASP A 1 198 ? 5.676 8.834 -19.843 1.00 97.56 198 ASP A CA 1
ATOM 1549 C C . ASP A 1 198 ? 6.588 7.688 -19.377 1.00 97.56 198 ASP A C 1
ATOM 1551 O O . ASP A 1 198 ? 7.591 7.370 -20.031 1.00 97.56 198 ASP A O 1
ATOM 1555 N N . SER A 1 199 ? 6.201 7.007 -18.296 1.00 97.69 199 SER A N 1
ATOM 1556 C CA . SER A 1 199 ? 6.890 5.826 -17.776 1.00 97.69 199 SER A CA 1
ATOM 1557 C C . SER A 1 199 ? 6.828 4.647 -18.758 1.00 97.69 199 SER A C 1
ATOM 1559 O O . SER A 1 199 ? 7.850 4.012 -19.029 1.00 97.69 199 SER A O 1
ATOM 1561 N N . PHE A 1 200 ? 5.683 4.408 -19.407 1.00 98.06 200 PHE A N 1
ATOM 1562 C CA . PHE A 1 200 ? 5.555 3.425 -20.491 1.00 98.06 200 PHE A CA 1
ATOM 1563 C C . PHE A 1 200 ? 6.463 3.747 -21.677 1.00 98.06 200 PHE A C 1
ATOM 1565 O O . PHE A 1 200 ? 7.129 2.855 -22.207 1.00 98.06 200 PHE A O 1
ATOM 1572 N N . ALA A 1 201 ? 6.525 5.016 -22.090 1.00 98.06 201 ALA A N 1
ATOM 1573 C CA . ALA A 1 201 ? 7.428 5.438 -23.154 1.00 98.06 201 ALA A CA 1
ATOM 1574 C C . ALA A 1 201 ? 8.902 5.204 -22.771 1.00 98.06 201 ALA A C 1
ATOM 1576 O O . ALA A 1 201 ? 9.723 4.898 -23.640 1.00 98.06 201 ALA A O 1
ATOM 1577 N N . LEU A 1 202 ? 9.256 5.322 -21.482 1.00 98.00 202 LEU A N 1
ATOM 1578 C CA . LEU A 1 202 ? 10.591 4.995 -20.960 1.00 98.00 202 LEU A CA 1
ATOM 1579 C C . LEU A 1 202 ? 10.878 3.504 -20.966 1.00 98.00 202 LEU A C 1
ATOM 1581 O O . LEU A 1 202 ? 11.930 3.084 -21.458 1.00 98.00 202 LEU A O 1
ATOM 1585 N N . ALA A 1 203 ? 9.925 2.705 -20.515 1.00 98.12 203 ALA A N 1
ATOM 1586 C CA . ALA A 1 203 ? 10.072 1.264 -20.541 1.00 98.12 203 ALA A CA 1
ATOM 1587 C C . ALA A 1 203 ? 10.216 0.753 -21.974 1.00 98.12 203 ALA A C 1
ATOM 1589 O O . ALA A 1 203 ? 11.102 -0.048 -22.252 1.00 98.12 203 ALA A O 1
ATOM 1590 N N . GLN A 1 204 ? 9.432 1.282 -22.914 1.00 97.56 204 GLN A N 1
ATOM 1591 C CA . GLN A 1 204 ? 9.494 0.860 -24.308 1.00 97.56 204 GLN A CA 1
ATOM 1592 C C . GLN A 1 204 ? 10.839 1.195 -24.974 1.00 97.56 204 GLN A C 1
ATOM 1594 O O . GLN A 1 204 ? 11.390 0.340 -25.665 1.00 97.56 204 GLN A O 1
ATOM 1599 N N . ARG A 1 205 ? 11.396 2.399 -24.757 1.00 97.50 205 ARG A N 1
ATOM 1600 C CA . ARG A 1 205 ? 12.687 2.803 -25.360 1.00 97.50 205 ARG A CA 1
ATOM 1601 C C . ARG A 1 205 ? 13.898 2.086 -24.763 1.00 97.50 205 ARG A C 1
ATOM 1603 O O . ARG A 1 205 ? 14.910 1.947 -25.437 1.00 97.50 205 ARG A O 1
ATOM 1610 N N . SER A 1 206 ? 13.805 1.659 -23.506 1.00 97.25 206 SER A N 1
ATOM 1611 C CA . SER A 1 206 ? 14.900 1.006 -22.773 1.00 97.25 206 SER A CA 1
ATOM 1612 C C . SER A 1 206 ? 14.798 -0.522 -22.756 1.00 97.25 206 SER A C 1
ATOM 1614 O O . SER A 1 206 ? 15.618 -1.189 -22.127 1.00 97.25 206 SER A O 1
ATOM 1616 N N . ARG A 1 207 ? 13.785 -1.085 -23.422 1.00 97.06 207 ARG A N 1
ATOM 1617 C CA . ARG A 1 207 ? 13.459 -2.507 -23.357 1.00 97.06 207 ARG A CA 1
ATOM 1618 C C . ARG A 1 207 ? 14.570 -3.371 -23.953 1.00 97.06 207 ARG A C 1
ATOM 1620 O O . ARG A 1 207 ? 14.877 -3.279 -25.139 1.00 97.06 207 ARG A O 1
ATOM 1627 N N . VAL A 1 208 ? 15.083 -4.303 -23.157 1.00 96.62 208 VAL A N 1
ATOM 1628 C CA . VAL A 1 208 ? 16.037 -5.337 -23.571 1.00 96.62 208 VAL A CA 1
ATOM 1629 C C . VAL A 1 208 ? 15.415 -6.709 -23.349 1.00 96.62 208 VAL A C 1
ATOM 1631 O O . VAL A 1 208 ? 14.875 -6.982 -22.281 1.00 96.62 208 VAL A O 1
ATOM 1634 N N . ARG A 1 209 ? 15.499 -7.594 -24.348 1.00 96.69 209 ARG A N 1
ATOM 1635 C CA . ARG A 1 209 ? 15.020 -8.981 -24.251 1.00 96.69 209 ARG A CA 1
ATOM 1636 C C . ARG A 1 209 ? 16.181 -9.975 -24.288 1.00 96.69 209 ARG A C 1
ATOM 1638 O O . ARG A 1 209 ? 17.122 -9.824 -25.074 1.00 96.69 209 ARG A O 1
ATOM 1645 N N . ARG A 1 210 ? 16.088 -11.013 -23.459 1.00 95.62 210 ARG A N 1
ATOM 1646 C CA . ARG A 1 210 ? 16.990 -12.170 -23.409 1.00 95.62 210 ARG A CA 1
ATOM 1647 C C . ARG A 1 210 ? 16.180 -13.464 -23.320 1.00 95.62 210 ARG A C 1
ATOM 1649 O O . ARG A 1 210 ? 15.043 -13.454 -22.850 1.00 95.62 210 ARG A O 1
ATOM 1656 N N . ALA A 1 211 ? 16.758 -14.562 -23.794 1.00 94.12 211 ALA A N 1
ATOM 1657 C CA . ALA A 1 211 ? 16.217 -15.892 -23.538 1.00 94.12 211 ALA A CA 1
ATOM 1658 C C . ALA A 1 211 ? 16.532 -16.297 -22.090 1.00 94.12 211 ALA A C 1
ATOM 1660 O O . ALA A 1 211 ? 17.640 -16.057 -21.609 1.00 94.12 211 ALA A O 1
ATOM 1661 N N . GLY A 1 212 ? 15.546 -16.868 -21.409 1.00 86.75 212 GLY A N 1
ATOM 1662 C CA . GLY A 1 212 ? 15.675 -17.463 -20.088 1.00 86.75 212 GLY A CA 1
ATOM 1663 C C . GLY A 1 212 ? 16.154 -18.918 -20.166 1.00 86.75 212 GLY A C 1
ATOM 1664 O O . GLY A 1 212 ? 16.041 -19.556 -21.217 1.00 86.75 212 GLY A O 1
ATOM 1665 N N . PRO A 1 213 ? 16.697 -19.457 -19.062 1.00 80.00 213 PRO A N 1
ATOM 1666 C CA . PRO A 1 213 ? 17.313 -20.786 -19.029 1.00 80.00 213 PRO A CA 1
ATOM 1667 C C . PRO A 1 213 ? 16.315 -21.948 -19.187 1.00 80.00 213 PRO A C 1
ATOM 1669 O O . PRO A 1 213 ? 16.711 -23.049 -19.548 1.00 80.00 213 PRO A O 1
ATOM 1672 N N . ASP A 1 214 ? 15.028 -21.712 -18.943 1.00 83.56 214 ASP A N 1
ATOM 1673 C CA . ASP A 1 214 ? 13.920 -22.678 -19.005 1.00 83.56 214 ASP A CA 1
ATOM 1674 C C . ASP A 1 214 ? 13.027 -22.486 -20.248 1.00 83.56 214 ASP A C 1
ATOM 1676 O O . ASP A 1 214 ? 11.901 -22.979 -20.306 1.00 83.56 214 ASP A O 1
ATOM 1680 N N . GLY A 1 215 ? 13.502 -21.728 -21.241 1.00 86.12 215 GLY A N 1
ATOM 1681 C CA . GLY A 1 215 ? 12.703 -21.335 -22.402 1.00 86.12 215 GLY A CA 1
ATOM 1682 C C . GLY A 1 215 ? 11.752 -20.162 -22.136 1.00 86.12 215 GLY A C 1
ATOM 1683 O O . GLY A 1 215 ? 11.005 -19.776 -23.038 1.00 86.12 215 GLY A O 1
ATOM 1684 N N . SER A 1 216 ? 11.783 -19.561 -20.941 1.00 92.00 216 SER A N 1
ATOM 1685 C CA . SER A 1 216 ? 11.132 -18.272 -20.697 1.00 92.00 216 SER A CA 1
ATOM 1686 C C . SER A 1 216 ? 11.825 -17.134 -21.451 1.00 92.00 216 SER A C 1
ATOM 1688 O O . SER A 1 216 ? 12.916 -17.272 -22.004 1.00 92.00 216 SER A O 1
ATOM 1690 N N . SER A 1 217 ? 11.182 -15.973 -21.509 1.00 95.88 217 SER A N 1
ATOM 1691 C CA . SER A 1 217 ? 11.824 -14.724 -21.921 1.00 95.88 217 SER A CA 1
ATOM 1692 C C . SER A 1 217 ? 12.082 -13.840 -20.712 1.00 95.88 217 SER A C 1
ATOM 1694 O O . SER A 1 217 ? 11.206 -13.669 -19.875 1.00 95.88 217 SER A O 1
ATOM 1696 N N . LEU A 1 218 ? 13.249 -13.209 -20.666 1.00 96.88 218 LEU A N 1
ATOM 1697 C CA . LEU A 1 218 ? 13.553 -12.145 -19.719 1.00 96.88 218 LEU A CA 1
ATOM 1698 C C . LEU A 1 218 ? 13.472 -10.803 -20.444 1.00 96.88 218 LEU A C 1
ATOM 1700 O O . LEU A 1 218 ? 14.139 -10.598 -21.460 1.00 96.88 218 LEU A O 1
ATOM 1704 N N . VAL A 1 219 ? 12.652 -9.890 -19.937 1.00 97.75 219 VAL A N 1
ATOM 1705 C CA . VAL A 1 219 ? 12.517 -8.527 -20.448 1.00 97.75 219 VAL A CA 1
ATOM 1706 C C . VAL A 1 219 ? 12.932 -7.556 -19.356 1.00 97.75 219 VAL A C 1
ATOM 1708 O O . VAL A 1 219 ? 12.249 -7.434 -18.346 1.00 97.75 219 VAL A O 1
ATOM 1711 N N . CYS A 1 220 ? 14.022 -6.834 -19.577 1.00 97.25 220 CYS A N 1
ATOM 1712 C CA . CYS A 1 220 ? 14.464 -5.770 -18.687 1.00 97.25 220 CYS A CA 1
ATOM 1713 C C . CYS A 1 220 ? 14.087 -4.412 -19.280 1.00 97.25 220 CYS A C 1
ATOM 1715 O O . CYS A 1 220 ? 14.212 -4.217 -20.489 1.00 97.25 220 CYS A O 1
ATOM 1717 N N . ALA A 1 221 ? 13.639 -3.475 -18.454 1.00 97.88 221 ALA A N 1
ATOM 1718 C CA . ALA A 1 221 ? 13.395 -2.100 -18.876 1.00 97.88 221 ALA A CA 1
ATOM 1719 C C . ALA A 1 221 ? 13.571 -1.129 -17.705 1.00 97.88 221 ALA A C 1
ATOM 1721 O O . ALA A 1 221 ? 13.518 -1.522 -16.541 1.00 97.88 221 ALA A O 1
ATOM 1722 N N . VAL A 1 222 ? 13.766 0.145 -18.023 1.00 97.44 222 VAL A N 1
ATOM 1723 C CA . VAL A 1 222 ? 13.749 1.250 -17.062 1.00 97.44 222 VAL A CA 1
ATOM 1724 C C . VAL A 1 222 ? 12.362 1.882 -17.082 1.00 97.44 222 VAL A C 1
ATOM 1726 O O . VAL A 1 222 ? 11.783 2.052 -18.149 1.00 97.44 222 VAL A O 1
ATOM 1729 N N . CYS A 1 223 ? 11.833 2.264 -15.930 1.00 96.94 223 CYS A N 1
ATOM 1730 C CA . CYS A 1 223 ? 10.593 3.019 -15.790 1.00 96.94 223 CYS A CA 1
ATOM 1731 C C . CYS A 1 223 ? 10.788 4.193 -14.820 1.00 96.94 223 CYS A C 1
ATOM 1733 O O . CYS A 1 223 ? 11.804 4.274 -14.129 1.00 96.94 223 CYS A O 1
ATOM 1735 N N . ASP A 1 224 ? 9.834 5.121 -14.796 1.00 95.69 224 ASP A N 1
ATOM 1736 C CA . ASP A 1 224 ? 9.828 6.292 -13.912 1.00 95.69 224 ASP A CA 1
ATOM 1737 C C . ASP A 1 224 ? 8.571 6.277 -13.041 1.00 95.69 224 ASP A C 1
ATOM 1739 O O . ASP A 1 224 ? 7.587 6.962 -13.310 1.00 95.69 224 ASP A O 1
ATOM 1743 N N . GLY A 1 225 ? 8.566 5.401 -12.038 1.00 93.62 225 GLY A N 1
ATOM 1744 C CA . GLY A 1 225 ? 7.359 5.003 -11.325 1.00 93.62 225 GLY A CA 1
ATOM 1745 C C . GLY A 1 225 ? 6.479 4.033 -12.119 1.00 93.62 225 GLY A C 1
ATOM 1746 O O . GLY A 1 225 ? 6.728 3.715 -13.285 1.00 93.62 225 GLY A O 1
ATOM 1747 N N . TYR A 1 226 ? 5.419 3.560 -11.463 1.00 94.38 226 TYR A N 1
ATOM 1748 C CA . TYR A 1 226 ? 4.375 2.705 -12.043 1.00 94.38 226 TYR A CA 1
ATOM 1749 C C . TYR A 1 226 ? 4.862 1.409 -12.738 1.00 94.38 226 TYR A C 1
ATOM 1751 O O . TYR A 1 226 ? 4.283 1.012 -13.754 1.00 94.38 226 TYR A O 1
ATOM 1759 N N . PRO A 1 227 ? 5.871 0.679 -12.213 1.00 94.81 227 PRO A N 1
ATOM 1760 C CA . PRO A 1 227 ? 6.307 -0.573 -12.835 1.00 94.81 227 PRO A CA 1
ATOM 1761 C C . PRO A 1 227 ? 5.191 -1.626 -12.888 1.00 94.81 227 PRO A C 1
ATOM 1763 O O . PRO A 1 227 ? 5.139 -2.436 -13.808 1.00 94.81 227 PRO A O 1
ATOM 1766 N N . SER A 1 228 ? 4.270 -1.601 -11.925 1.00 91.25 228 SER A N 1
ATOM 1767 C CA . SER A 1 228 ? 3.092 -2.468 -11.892 1.00 91.25 228 SER A CA 1
ATOM 1768 C C . SER A 1 228 ? 2.202 -2.297 -13.120 1.00 91.25 228 SER A C 1
ATOM 1770 O O . SER A 1 228 ? 1.809 -3.283 -13.733 1.00 91.25 228 SER A O 1
ATOM 1772 N N . GLU A 1 229 ? 1.948 -1.049 -13.519 1.00 94.12 229 GLU A N 1
ATOM 1773 C CA . GLU A 1 229 ? 1.138 -0.710 -14.692 1.00 94.12 229 GLU A CA 1
ATOM 1774 C C . GLU A 1 229 ? 1.759 -1.284 -15.965 1.00 94.12 229 GLU A C 1
ATOM 1776 O O . GLU A 1 229 ? 1.087 -1.923 -16.779 1.00 94.12 229 GLU A O 1
ATOM 1781 N N . ILE A 1 230 ? 3.076 -1.117 -16.090 1.00 96.12 230 ILE A N 1
ATOM 1782 C CA . ILE A 1 230 ? 3.864 -1.621 -17.213 1.00 96.12 230 ILE A CA 1
ATOM 1783 C C . ILE A 1 230 ? 3.847 -3.146 -17.239 1.00 96.12 230 ILE A C 1
ATOM 1785 O O . ILE A 1 230 ? 3.535 -3.738 -18.273 1.00 96.12 230 ILE A O 1
ATOM 1789 N N . GLY A 1 231 ? 4.140 -3.783 -16.106 1.00 94.12 231 GLY A N 1
ATOM 1790 C CA . GLY A 1 231 ? 4.172 -5.234 -15.983 1.00 94.12 231 GLY A CA 1
ATOM 1791 C C . GLY A 1 231 ? 2.828 -5.892 -16.272 1.00 94.12 231 GLY A C 1
ATOM 1792 O O . GLY A 1 231 ? 2.794 -6.879 -17.001 1.00 94.12 231 GLY A O 1
ATOM 1793 N N . ASP A 1 232 ? 1.726 -5.329 -15.779 1.00 90.88 232 ASP A N 1
ATOM 1794 C CA . ASP A 1 232 ? 0.384 -5.858 -16.037 1.00 90.88 232 ASP A CA 1
ATOM 1795 C C . ASP A 1 232 ? 0.001 -5.719 -17.517 1.00 90.88 232 ASP A C 1
ATOM 1797 O O . ASP A 1 232 ? -0.547 -6.644 -18.118 1.00 90.88 232 ASP A O 1
ATOM 1801 N N . SER A 1 233 ? 0.291 -4.564 -18.124 1.00 94.06 233 SER A N 1
ATOM 1802 C CA . SER A 1 233 ? -0.002 -4.307 -19.538 1.00 94.06 233 SER A CA 1
ATOM 1803 C C . SER A 1 233 ? 0.813 -5.213 -20.461 1.00 94.06 233 SER A C 1
ATOM 1805 O O . SER A 1 233 ? 0.259 -5.880 -21.337 1.00 94.06 233 SER A O 1
ATOM 1807 N N . TRP A 1 234 ? 2.126 -5.300 -20.233 1.00 95.69 234 TRP A N 1
ATOM 1808 C CA . TRP A 1 234 ? 3.011 -6.153 -21.022 1.00 95.69 234 TRP A CA 1
ATOM 1809 C C . TRP A 1 234 ? 2.763 -7.641 -20.765 1.00 95.69 234 TRP A C 1
ATOM 1811 O O . TRP A 1 234 ? 2.815 -8.435 -21.702 1.00 95.69 234 TRP A O 1
ATOM 1821 N N . GLY A 1 235 ? 2.455 -8.024 -19.524 1.00 93.44 235 GLY A N 1
ATOM 1822 C CA . GLY A 1 235 ? 2.196 -9.406 -19.129 1.00 93.44 235 GLY A CA 1
ATOM 1823 C C . GLY A 1 235 ? 0.987 -10.016 -19.827 1.00 93.44 235 GLY A C 1
ATOM 1824 O O . GLY A 1 235 ? 1.051 -11.176 -20.221 1.00 93.44 235 GLY A O 1
ATOM 1825 N N . LYS A 1 236 ? -0.072 -9.231 -20.071 1.00 91.25 236 LYS A N 1
ATOM 1826 C CA . LYS A 1 236 ? -1.263 -9.670 -20.827 1.00 91.25 236 LYS A CA 1
ATOM 1827 C C . LYS A 1 236 ? -0.968 -10.053 -22.279 1.00 91.25 236 LYS A C 1
ATOM 1829 O O . LYS A 1 236 ? -1.743 -10.788 -22.880 1.00 91.25 236 LYS A O 1
ATOM 1834 N N . GLN A 1 237 ? 0.112 -9.528 -22.850 1.00 92.62 237 GLN A N 1
ATOM 1835 C CA . GLN A 1 237 ? 0.482 -9.719 -24.257 1.00 92.62 237 GLN A CA 1
ATOM 1836 C C . GLN A 1 237 ? 1.690 -10.646 -24.428 1.00 92.62 237 GLN A C 1
ATOM 1838 O O . GLN A 1 237 ? 2.111 -10.914 -25.553 1.00 92.62 237 GLN A O 1
ATOM 1843 N N . ALA A 1 238 ? 2.286 -11.095 -23.325 1.00 94.44 238 ALA A N 1
ATOM 1844 C CA . ALA A 1 238 ? 3.496 -11.894 -23.331 1.00 94.44 238 ALA A CA 1
ATOM 1845 C C . ALA A 1 238 ? 3.204 -13.354 -22.984 1.00 94.44 238 ALA A C 1
ATOM 1847 O O . ALA A 1 238 ? 2.245 -13.672 -22.289 1.00 94.44 238 ALA A O 1
ATOM 1848 N N . THR A 1 239 ? 4.080 -14.232 -23.459 1.00 95.00 239 THR A N 1
ATOM 1849 C CA . THR A 1 239 ? 4.029 -15.675 -23.213 1.00 95.00 239 THR A CA 1
ATOM 1850 C C . THR A 1 239 ? 5.296 -16.069 -22.477 1.00 95.00 239 THR A C 1
ATOM 1852 O O . THR A 1 239 ? 6.387 -15.651 -22.875 1.00 95.00 239 THR A O 1
ATOM 1855 N N . ASN A 1 240 ? 5.148 -16.832 -21.399 1.00 96.31 240 ASN A N 1
ATOM 1856 C CA . ASN A 1 240 ? 6.214 -17.341 -20.544 1.00 96.31 240 ASN A CA 1
ATOM 1857 C C . ASN A 1 240 ? 7.348 -16.319 -20.316 1.00 96.31 240 ASN A C 1
ATOM 1859 O O . ASN A 1 240 ? 8.503 -16.558 -20.665 1.00 96.31 240 ASN A O 1
ATOM 1863 N N . THR A 1 241 ? 7.009 -15.119 -19.837 1.00 97.25 241 THR A N 1
ATOM 1864 C CA . THR A 1 241 ? 7.941 -13.985 -19.748 1.00 97.25 241 THR A CA 1
ATOM 1865 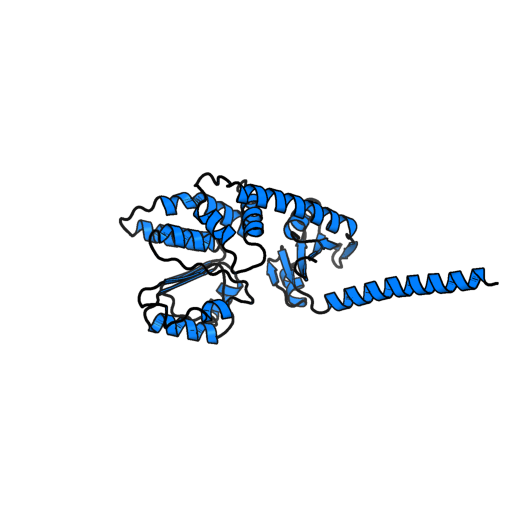C C . THR A 1 241 ? 8.053 -13.458 -18.323 1.00 97.25 241 THR A C 1
ATOM 1867 O O . THR A 1 241 ? 7.043 -13.218 -17.666 1.00 97.25 241 THR A O 1
ATOM 1870 N N . VAL A 1 242 ? 9.286 -13.202 -17.885 1.00 97.31 242 VAL A N 1
ATOM 1871 C CA . VAL A 1 242 ? 9.625 -12.438 -16.682 1.00 97.31 242 VAL A CA 1
ATOM 1872 C C . VAL A 1 242 ? 10.029 -11.023 -17.090 1.00 97.31 242 VAL A C 1
ATOM 1874 O O . VAL A 1 242 ? 10.836 -10.827 -17.999 1.00 97.31 242 VAL A O 1
ATOM 1877 N N . PHE A 1 243 ? 9.486 -10.032 -16.398 1.00 97.81 243 PHE A N 1
ATOM 1878 C CA . PHE A 1 243 ? 9.802 -8.621 -16.544 1.00 97.81 243 PHE A CA 1
ATOM 1879 C C . PHE A 1 243 ? 10.589 -8.135 -15.330 1.00 97.81 243 PHE A C 1
ATOM 1881 O O . PHE A 1 243 ? 10.173 -8.348 -14.192 1.00 97.81 243 PHE A O 1
ATOM 1888 N N . VAL A 1 244 ? 11.699 -7.452 -15.590 1.00 97.12 244 VAL A N 1
ATOM 1889 C CA . VAL A 1 244 ? 12.564 -6.813 -14.596 1.00 97.12 244 VAL A CA 1
ATOM 1890 C C . VAL A 1 244 ? 12.556 -5.318 -14.883 1.00 97.12 244 VAL A C 1
ATOM 1892 O O . VAL A 1 244 ? 13.164 -4.849 -15.846 1.00 97.12 244 VAL A O 1
ATOM 1895 N N . LEU A 1 245 ? 11.808 -4.568 -14.084 1.00 97.94 245 LEU A N 1
ATOM 1896 C CA . LEU A 1 245 ? 11.559 -3.148 -14.299 1.00 97.94 245 LEU A CA 1
ATOM 1897 C C . LEU A 1 245 ? 12.332 -2.343 -13.260 1.00 97.94 245 LEU A C 1
ATOM 1899 O O . LEU A 1 245 ? 11.980 -2.357 -12.082 1.00 97.94 245 LEU A O 1
ATOM 1903 N N . TYR A 1 246 ? 13.397 -1.667 -13.686 1.00 96.31 246 TYR A N 1
ATOM 1904 C CA . TYR A 1 246 ? 14.127 -0.744 -12.825 1.00 96.31 246 TYR A CA 1
ATOM 1905 C C . TYR A 1 246 ? 13.375 0.581 -12.732 1.00 96.31 246 TYR A C 1
ATOM 1907 O O . TYR A 1 246 ? 13.289 1.326 -13.709 1.00 96.31 246 TYR A O 1
ATOM 1915 N N . ASP A 1 247 ? 12.842 0.873 -11.553 1.00 94.88 247 ASP A N 1
ATOM 1916 C CA . ASP A 1 247 ? 12.147 2.113 -11.256 1.00 94.88 247 ASP A CA 1
ATOM 1917 C C . ASP A 1 247 ? 13.147 3.183 -10.823 1.00 94.88 247 ASP A C 1
ATOM 1919 O O . ASP A 1 247 ? 13.592 3.215 -9.673 1.00 94.88 247 ASP A O 1
ATOM 1923 N N . ARG A 1 248 ? 13.480 4.093 -11.743 1.00 92.25 248 ARG A N 1
ATOM 1924 C CA . ARG A 1 248 ? 14.424 5.180 -11.463 1.00 92.25 248 ARG A CA 1
ATOM 1925 C C . ARG A 1 248 ? 13.892 6.174 -10.426 1.00 92.25 248 ARG A C 1
ATOM 1927 O O . ARG A 1 248 ? 14.699 6.834 -9.781 1.00 92.25 248 ARG A O 1
ATOM 1934 N N . LYS A 1 249 ? 12.565 6.292 -10.269 1.00 89.25 249 LYS A N 1
ATOM 1935 C CA . LYS A 1 249 ? 11.929 7.251 -9.350 1.00 89.25 249 LYS A CA 1
ATOM 1936 C C . LYS A 1 249 ? 12.167 6.846 -7.899 1.00 89.25 249 LYS A C 1
ATOM 1938 O O . LYS A 1 249 ? 12.441 7.694 -7.058 1.00 89.25 249 LYS A O 1
ATOM 1943 N N . HIS A 1 250 ? 12.110 5.543 -7.621 1.00 85.94 250 HIS A N 1
ATOM 1944 C CA . HIS A 1 250 ? 12.242 4.992 -6.267 1.00 85.94 250 HIS A CA 1
ATOM 1945 C C . HIS A 1 250 ? 13.529 4.179 -6.044 1.00 85.94 250 HIS A C 1
ATOM 1947 O O . HIS A 1 250 ? 13.782 3.722 -4.928 1.00 85.94 250 HIS A O 1
ATOM 1953 N N . GLY A 1 251 ? 14.337 3.977 -7.090 1.00 86.69 251 GLY A N 1
ATOM 1954 C CA . GLY A 1 251 ? 15.623 3.277 -7.040 1.00 86.69 251 GLY A CA 1
ATOM 1955 C C . GLY A 1 251 ? 15.527 1.760 -6.847 1.00 86.69 251 GLY A C 1
ATOM 1956 O O . GLY A 1 251 ? 16.517 1.138 -6.470 1.00 86.69 251 GLY A O 1
ATOM 1957 N N . GLY A 1 252 ? 14.355 1.159 -7.068 1.00 91.88 252 GLY A N 1
ATOM 1958 C CA . GLY A 1 252 ? 14.110 -0.274 -6.873 1.00 91.88 252 GLY A CA 1
ATOM 1959 C C . GLY A 1 252 ? 13.882 -1.039 -8.172 1.00 91.88 252 GLY A C 1
ATOM 1960 O O . GLY A 1 252 ? 13.711 -0.457 -9.238 1.00 91.88 252 GLY A O 1
ATOM 1961 N N . VAL A 1 253 ? 13.853 -2.365 -8.076 1.00 96.31 253 VAL A N 1
ATOM 1962 C CA . VAL A 1 253 ? 13.502 -3.264 -9.177 1.00 96.31 253 VAL A CA 1
ATOM 1963 C C . VAL A 1 253 ? 12.171 -3.930 -8.862 1.00 96.31 253 VAL A C 1
ATOM 1965 O O . VAL A 1 253 ? 12.016 -4.560 -7.818 1.00 96.31 253 VAL A O 1
ATOM 1968 N N . SER A 1 254 ? 11.215 -3.813 -9.779 1.00 96.62 254 SER A N 1
ATOM 1969 C CA . SER A 1 254 ? 9.960 -4.557 -9.741 1.00 96.62 254 SER A CA 1
ATOM 1970 C C . SER A 1 254 ? 10.037 -5.755 -10.679 1.00 96.62 254 SER A C 1
ATOM 1972 O O . SER A 1 254 ? 10.402 -5.633 -11.849 1.00 96.62 254 SER A O 1
ATOM 1974 N N . LEU A 1 255 ? 9.676 -6.918 -10.151 1.00 96.94 255 LEU A N 1
ATOM 1975 C CA . LEU A 1 255 ? 9.603 -8.179 -10.868 1.00 96.94 255 LEU A CA 1
ATOM 1976 C C . LEU A 1 255 ? 8.141 -8.504 -11.152 1.00 96.94 255 LEU A C 1
ATOM 1978 O O . LEU A 1 255 ? 7.314 -8.540 -10.237 1.00 96.94 255 LEU A O 1
ATOM 1982 N N . ARG A 1 256 ? 7.831 -8.768 -12.419 1.00 96.06 256 ARG A N 1
ATOM 1983 C CA . ARG A 1 256 ? 6.494 -9.155 -12.893 1.00 96.06 256 ARG A CA 1
ATOM 1984 C C . ARG A 1 256 ? 6.614 -10.347 -13.829 1.00 96.06 256 ARG A C 1
ATOM 1986 O O . ARG A 1 256 ? 7.666 -10.549 -14.425 1.00 96.06 256 ARG A O 1
ATOM 1993 N N . ARG A 1 257 ? 5.558 -11.140 -13.990 1.00 95.12 257 ARG A N 1
ATOM 1994 C CA . ARG A 1 257 ? 5.546 -12.235 -14.971 1.00 95.12 257 ARG A CA 1
ATOM 1995 C C . ARG A 1 257 ? 4.236 -12.294 -15.735 1.00 95.12 257 ARG A C 1
ATOM 1997 O O . ARG A 1 257 ? 3.205 -11.859 -15.228 1.00 95.12 257 ARG A O 1
ATOM 2004 N N . SER A 1 258 ? 4.278 -12.845 -16.945 1.00 95.31 258 SER A N 1
ATOM 2005 C CA . SER A 1 258 ? 3.060 -13.180 -17.681 1.00 95.31 258 SER A CA 1
ATOM 2006 C C . SER A 1 258 ? 2.251 -14.255 -16.930 1.00 95.31 258 SER A C 1
ATOM 2008 O O . SER A 1 258 ? 2.834 -15.040 -16.168 1.00 95.31 258 SER A O 1
ATOM 2010 N N . PRO A 1 259 ? 0.916 -14.316 -17.113 1.00 92.62 259 PRO A N 1
ATOM 2011 C CA . PRO A 1 259 ? 0.057 -15.238 -16.365 1.00 92.62 259 PRO A CA 1
ATOM 2012 C C . PRO A 1 259 ? 0.459 -16.716 -16.485 1.00 92.62 259 PRO A C 1
ATOM 2014 O O . PRO A 1 259 ? 0.361 -17.465 -15.514 1.00 92.62 259 PRO A O 1
ATOM 2017 N N . ASP A 1 260 ? 0.946 -17.116 -17.659 1.00 93.62 260 ASP A N 1
ATOM 2018 C CA . ASP A 1 260 ? 1.352 -18.482 -18.000 1.00 93.62 260 ASP A CA 1
ATOM 2019 C C . ASP A 1 260 ? 2.758 -18.863 -17.497 1.00 93.62 260 ASP A C 1
ATOM 2021 O O . ASP A 1 260 ? 3.072 -20.048 -17.380 1.00 93.62 260 ASP A O 1
ATOM 2025 N N . CYS A 1 261 ? 3.595 -17.882 -17.150 1.00 94.06 261 CYS A N 1
ATOM 2026 C CA . CYS A 1 261 ? 4.944 -18.116 -16.643 1.00 94.06 261 CYS A CA 1
ATOM 2027 C C . CYS A 1 261 ? 4.903 -18.703 -15.223 1.00 94.06 261 CYS A C 1
ATOM 2029 O O . CYS A 1 261 ? 4.230 -18.159 -14.356 1.00 94.06 261 CYS A O 1
ATOM 2031 N N . GLN A 1 262 ? 5.644 -19.780 -14.950 1.00 93.12 262 GLN A N 1
ATOM 2032 C CA . GLN A 1 262 ? 5.627 -20.460 -13.639 1.00 93.12 262 GLN A CA 1
ATOM 2033 C C . GLN A 1 262 ? 6.786 -20.065 -12.713 1.00 93.12 262 GLN A C 1
ATOM 2035 O O . GLN A 1 262 ? 6.927 -20.617 -11.622 1.00 93.12 262 GLN A O 1
ATOM 2040 N N . VAL A 1 263 ? 7.623 -19.111 -13.129 1.00 93.12 263 VAL A N 1
ATOM 2041 C CA . VAL A 1 263 ? 8.751 -18.643 -12.317 1.00 93.12 263 VAL A CA 1
ATOM 2042 C C . VAL A 1 263 ? 8.231 -17.981 -11.040 1.00 93.12 263 VAL A C 1
ATOM 2044 O O . VAL A 1 263 ? 7.428 -17.051 -11.084 1.00 93.12 263 VAL A O 1
ATOM 2047 N N . ASP A 1 264 ? 8.716 -18.449 -9.892 1.00 92.56 264 ASP A N 1
ATOM 2048 C CA . ASP A 1 264 ? 8.419 -17.853 -8.592 1.00 92.56 264 ASP A CA 1
ATOM 2049 C C . ASP A 1 264 ? 9.312 -16.626 -8.359 1.00 92.56 264 ASP A C 1
ATOM 2051 O O . ASP A 1 264 ? 10.484 -16.735 -7.985 1.00 92.56 264 ASP A O 1
ATOM 2055 N N . LEU A 1 265 ? 8.748 -15.441 -8.591 1.00 93.88 265 LEU A N 1
ATOM 2056 C CA . LEU A 1 265 ? 9.476 -14.175 -8.493 1.00 93.88 265 LEU A CA 1
ATOM 2057 C C . LEU A 1 265 ? 9.861 -13.809 -7.059 1.00 93.88 265 LEU A C 1
ATOM 2059 O O . LEU A 1 265 ? 10.808 -13.046 -6.874 1.00 93.88 265 LEU A O 1
ATOM 2063 N N . SER A 1 266 ? 9.171 -14.355 -6.054 1.00 88.75 266 SER A N 1
ATOM 2064 C CA . SER A 1 266 ? 9.490 -14.086 -4.648 1.00 88.75 266 SER A CA 1
ATOM 2065 C C . SER A 1 266 ? 10.846 -14.682 -4.272 1.00 88.75 266 SER A C 1
ATOM 2067 O O . SER A 1 266 ? 11.644 -14.031 -3.601 1.00 88.75 266 SER A O 1
ATOM 2069 N N . LYS A 1 267 ? 11.162 -15.868 -4.806 1.00 92.88 267 LYS A N 1
ATOM 2070 C CA . LYS A 1 267 ? 12.471 -16.514 -4.644 1.00 92.88 267 LYS A CA 1
ATOM 2071 C C . LYS A 1 267 ? 13.573 -15.752 -5.369 1.00 92.88 267 LYS A C 1
ATOM 2073 O O . LYS A 1 267 ? 14.651 -15.578 -4.814 1.00 92.88 267 LYS A O 1
ATOM 2078 N N . LEU A 1 268 ? 13.298 -15.263 -6.581 1.00 92.38 268 LEU A N 1
ATOM 2079 C CA . LEU A 1 268 ? 14.251 -14.427 -7.313 1.00 92.38 268 LEU A CA 1
ATOM 2080 C C . LEU A 1 268 ? 14.533 -13.121 -6.560 1.00 92.38 268 LEU A C 1
ATOM 2082 O O . LEU A 1 268 ? 15.685 -12.725 -6.436 1.00 92.38 268 LEU A O 1
ATOM 2086 N N . ALA A 1 269 ? 13.500 -12.470 -6.022 1.00 93.75 269 ALA A N 1
ATOM 2087 C CA . ALA A 1 269 ? 13.659 -11.248 -5.241 1.00 93.75 269 ALA A CA 1
ATOM 2088 C C . ALA A 1 269 ? 14.507 -11.467 -3.979 1.00 93.75 269 ALA A C 1
ATOM 2090 O O . ALA A 1 269 ? 15.360 -10.634 -3.687 1.00 93.75 269 ALA A O 1
ATOM 2091 N N . GLN A 1 270 ? 14.322 -12.587 -3.269 1.00 90.50 270 GLN A N 1
ATOM 2092 C CA . GLN A 1 270 ? 15.099 -12.933 -2.068 1.00 90.50 270 GLN A CA 1
ATOM 2093 C C . GLN A 1 270 ? 16.606 -13.029 -2.329 1.00 90.50 270 GLN A C 1
ATOM 2095 O O . GLN A 1 270 ? 17.392 -12.707 -1.446 1.00 90.50 270 GLN A O 1
ATOM 2100 N N . MET A 1 271 ? 17.022 -13.411 -3.541 1.00 92.38 271 MET A N 1
ATOM 2101 C CA . MET A 1 271 ? 18.441 -13.424 -3.924 1.00 92.38 271 MET A CA 1
ATOM 2102 C C . MET A 1 271 ? 19.070 -12.020 -3.963 1.00 92.38 271 MET A C 1
ATOM 2104 O O . MET A 1 271 ? 20.289 -11.903 -4.006 1.00 92.38 271 MET A O 1
ATOM 2108 N N . PHE A 1 272 ? 18.246 -10.970 -3.963 1.00 91.19 272 PHE A N 1
ATOM 2109 C CA . PHE A 1 272 ? 18.647 -9.563 -3.989 1.00 91.19 272 PHE A CA 1
ATOM 2110 C C . PHE A 1 272 ? 18.057 -8.787 -2.801 1.00 91.19 272 PHE A C 1
ATOM 2112 O O . PHE A 1 272 ? 17.650 -7.633 -2.958 1.00 91.19 272 PHE A O 1
ATOM 2119 N N . ASP A 1 273 ? 17.940 -9.446 -1.642 1.00 86.25 273 ASP A N 1
ATOM 2120 C CA . ASP A 1 273 ? 17.408 -8.875 -0.395 1.00 86.25 273 ASP A CA 1
ATOM 2121 C C . ASP A 1 273 ? 15.993 -8.279 -0.542 1.00 86.25 273 ASP A C 1
ATOM 2123 O O . ASP A 1 273 ? 15.614 -7.305 0.110 1.00 86.25 273 ASP A O 1
ATOM 2127 N N . GLY A 1 274 ? 15.202 -8.849 -1.453 1.00 87.50 274 GLY A N 1
ATOM 2128 C CA . GLY A 1 274 ? 13.823 -8.466 -1.729 1.00 87.50 274 GLY A CA 1
ATOM 2129 C C . GLY A 1 274 ? 12.794 -9.511 -1.306 1.00 87.50 274 GLY A C 1
ATOM 2130 O O . GLY A 1 274 ? 13.083 -10.491 -0.621 1.00 87.50 274 GLY A O 1
ATOM 2131 N N . GLY A 1 275 ? 11.558 -9.314 -1.758 1.00 83.94 275 GLY A N 1
ATOM 2132 C CA . GLY A 1 275 ? 10.451 -10.228 -1.498 1.00 83.94 275 GLY A CA 1
ATOM 2133 C C . GLY A 1 275 ? 9.166 -9.824 -2.216 1.00 83.94 275 GLY A C 1
ATOM 2134 O O . GLY A 1 275 ? 9.161 -8.930 -3.065 1.00 83.94 275 GLY A O 1
ATOM 2135 N N . GLY A 1 276 ? 8.070 -10.499 -1.878 1.00 80.69 276 GLY A N 1
ATOM 2136 C CA . GLY A 1 276 ? 6.743 -10.242 -2.435 1.00 80.69 276 GLY A CA 1
ATOM 2137 C C . GLY A 1 276 ? 5.991 -11.528 -2.761 1.00 80.69 276 GLY A C 1
ATOM 2138 O O . GLY A 1 276 ? 6.238 -12.580 -2.168 1.00 80.69 276 GLY A O 1
ATOM 2139 N N . HIS A 1 277 ? 5.065 -11.442 -3.712 1.00 81.62 277 HIS A N 1
ATOM 2140 C CA . HIS A 1 277 ? 4.265 -12.570 -4.172 1.00 81.62 277 HIS A CA 1
ATOM 2141 C C . HIS A 1 277 ? 4.941 -13.313 -5.336 1.00 81.62 277 HIS A C 1
ATOM 2143 O O . HIS A 1 277 ? 5.660 -12.700 -6.132 1.00 81.62 277 HIS A O 1
ATOM 2149 N N . PRO A 1 278 ? 4.644 -14.612 -5.538 1.00 87.56 278 PRO A N 1
ATOM 2150 C CA . PRO A 1 278 ? 5.239 -15.397 -6.623 1.00 87.56 278 PRO A CA 1
ATOM 2151 C C . PRO A 1 278 ? 5.052 -14.827 -8.039 1.00 87.56 278 PRO A C 1
ATOM 2153 O O . PRO A 1 278 ? 5.834 -15.150 -8.927 1.00 87.56 278 PRO A O 1
ATOM 2156 N N . ALA A 1 279 ? 4.026 -14.000 -8.276 1.00 89.50 279 ALA A N 1
ATOM 2157 C CA . ALA A 1 279 ? 3.756 -13.367 -9.574 1.00 89.50 279 ALA A CA 1
ATOM 2158 C C . ALA A 1 279 ? 4.151 -11.879 -9.659 1.00 89.50 279 ALA A C 1
ATOM 2160 O O . ALA A 1 279 ? 4.219 -11.322 -10.755 1.00 89.50 279 ALA A O 1
ATOM 2161 N N . ALA A 1 280 ? 4.420 -11.243 -8.518 1.00 90.56 280 ALA A N 1
ATOM 2162 C CA . ALA A 1 280 ? 4.781 -9.835 -8.415 1.00 90.56 280 ALA A CA 1
ATOM 2163 C C . ALA A 1 280 ? 5.631 -9.624 -7.160 1.00 90.56 280 ALA A C 1
ATOM 2165 O O . ALA A 1 280 ? 5.161 -9.825 -6.041 1.00 90.56 280 ALA A O 1
ATOM 2166 N N . SER A 1 281 ? 6.889 -9.242 -7.342 1.00 92.69 281 SER A N 1
ATOM 2167 C CA . SER A 1 281 ? 7.849 -9.056 -6.250 1.00 92.69 281 SER A CA 1
ATOM 2168 C C . SER A 1 281 ? 8.724 -7.834 -6.503 1.00 92.69 281 SER A C 1
ATOM 2170 O O . SER A 1 281 ? 8.663 -7.226 -7.573 1.00 92.69 281 SER A O 1
ATOM 2172 N N . GLY A 1 282 ? 9.538 -7.452 -5.527 1.00 92.25 282 GLY A N 1
ATOM 2173 C CA . GLY A 1 282 ? 10.474 -6.348 -5.679 1.00 92.25 282 GLY A CA 1
ATOM 2174 C C . GLY A 1 282 ? 11.730 -6.525 -4.844 1.00 92.25 282 GLY A C 1
ATOM 2175 O O . GLY A 1 282 ? 11.730 -7.220 -3.830 1.00 92.25 282 GLY A O 1
ATOM 2176 N N . CYS A 1 283 ? 12.808 -5.893 -5.287 1.00 93.50 283 CYS A N 1
ATOM 2177 C CA . CYS A 1 283 ? 14.096 -5.888 -4.604 1.00 93.50 283 CYS A CA 1
ATOM 2178 C C . CYS A 1 283 ? 14.832 -4.562 -4.831 1.00 93.50 283 CYS A C 1
ATOM 2180 O O . CYS A 1 283 ? 14.439 -3.741 -5.666 1.00 93.50 283 CYS A O 1
ATOM 2182 N N . ARG A 1 284 ? 15.910 -4.337 -4.076 1.00 91.44 284 ARG A N 1
ATOM 2183 C CA . ARG A 1 284 ? 16.815 -3.192 -4.252 1.00 91.44 284 ARG A CA 1
ATOM 2184 C C . ARG A 1 284 ? 18.257 -3.703 -4.293 1.00 91.44 284 ARG A C 1
ATOM 2186 O O . ARG A 1 284 ? 18.929 -3.674 -3.267 1.00 91.44 284 ARG A O 1
ATOM 2193 N N . PRO A 1 285 ? 18.734 -4.194 -5.452 1.00 88.19 285 PRO A N 1
ATOM 2194 C CA . PRO A 1 285 ? 20.086 -4.730 -5.551 1.00 88.19 285 PRO A CA 1
ATOM 2195 C C . PRO A 1 285 ? 21.119 -3.636 -5.243 1.00 88.19 285 PRO A C 1
ATOM 2197 O O . PRO A 1 285 ? 21.173 -2.620 -5.938 1.00 88.19 285 PRO A O 1
ATOM 2200 N N . HIS A 1 286 ? 21.940 -3.841 -4.211 1.00 87.31 286 HIS A N 1
ATOM 2201 C CA . HIS A 1 286 ? 22.906 -2.847 -3.728 1.00 87.31 286 HIS A CA 1
ATOM 2202 C C . HIS A 1 286 ? 23.999 -2.512 -4.758 1.00 87.31 286 HIS A C 1
ATOM 2204 O O . HIS A 1 286 ? 24.494 -1.390 -4.786 1.00 87.31 286 HIS A O 1
ATOM 2210 N N . GLU A 1 287 ? 24.333 -3.454 -5.644 1.00 88.19 287 GLU A N 1
ATOM 2211 C CA . GLU A 1 287 ? 25.336 -3.278 -6.705 1.00 88.19 287 GLU A CA 1
ATOM 2212 C C . GLU A 1 287 ? 24.826 -2.449 -7.896 1.00 88.19 287 GLU A C 1
ATOM 2214 O O . GLU A 1 287 ? 25.611 -1.990 -8.727 1.00 88.19 287 GLU A O 1
ATOM 2219 N N . LEU A 1 288 ? 23.508 -2.250 -8.019 1.00 88.38 288 LEU A N 1
ATOM 2220 C CA . LEU A 1 288 ? 22.906 -1.676 -9.224 1.00 88.38 288 LEU A CA 1
ATOM 2221 C C . LEU A 1 288 ? 23.403 -0.254 -9.553 1.00 88.38 288 LEU A C 1
ATOM 2223 O O . LEU A 1 288 ? 23.725 -0.017 -10.721 1.00 88.38 288 LEU A O 1
ATOM 2227 N N . PRO A 1 289 ? 23.532 0.683 -8.590 1.00 87.94 289 PRO A N 1
ATOM 2228 C CA . PRO A 1 289 ? 24.097 2.003 -8.872 1.00 87.94 289 PRO A CA 1
ATOM 2229 C C . PRO A 1 289 ? 25.519 1.928 -9.440 1.00 87.94 289 PRO A C 1
ATOM 2231 O O . PRO A 1 289 ? 25.850 2.644 -10.385 1.00 87.94 289 PRO A O 1
ATOM 2234 N N . GLU A 1 290 ? 26.347 1.028 -8.908 1.00 91.44 290 GLU A N 1
ATOM 2235 C CA . GLU A 1 290 ? 27.724 0.841 -9.362 1.00 91.44 290 GLU A CA 1
ATOM 2236 C C . GLU A 1 290 ? 27.777 0.237 -10.773 1.00 91.44 290 GLU A C 1
ATOM 2238 O O . GLU A 1 290 ? 28.559 0.684 -11.614 1.00 91.44 290 GLU A O 1
ATOM 2243 N N . LEU A 1 291 ? 26.916 -0.742 -11.070 1.00 91.00 291 LEU A N 1
ATOM 2244 C CA . LEU A 1 291 ? 26.803 -1.346 -12.402 1.00 91.00 291 LEU A CA 1
ATOM 2245 C C . LEU A 1 291 ? 26.354 -0.329 -13.460 1.00 91.00 291 LEU A C 1
ATOM 2247 O O . LEU A 1 291 ? 26.889 -0.314 -14.575 1.00 91.00 291 LEU A O 1
ATOM 2251 N N . ILE A 1 292 ? 25.406 0.546 -13.112 1.00 90.38 292 ILE A N 1
ATOM 2252 C CA . ILE A 1 292 ? 24.974 1.649 -13.978 1.00 90.38 292 ILE A CA 1
ATOM 2253 C C . ILE A 1 292 ? 26.148 2.603 -14.223 1.00 90.38 292 ILE A C 1
ATOM 2255 O O . ILE A 1 292 ? 26.459 2.895 -15.378 1.00 90.38 292 ILE A O 1
ATOM 2259 N N . ALA A 1 293 ? 26.842 3.038 -13.166 1.00 93.25 293 ALA A N 1
ATOM 2260 C CA . ALA A 1 293 ? 27.984 3.945 -13.278 1.00 93.25 293 ALA A CA 1
ATOM 2261 C C . ALA A 1 293 ? 29.107 3.361 -14.152 1.00 93.25 293 ALA A C 1
ATOM 2263 O O . ALA A 1 293 ? 29.615 4.051 -15.037 1.00 93.25 293 ALA A O 1
ATOM 2264 N N . ARG A 1 294 ? 29.445 2.076 -13.974 1.00 95.12 294 ARG A N 1
ATOM 2265 C CA . ARG A 1 294 ? 30.434 1.368 -14.806 1.00 95.12 294 ARG A CA 1
ATOM 2266 C C . ARG A 1 294 ? 30.026 1.316 -16.278 1.00 95.12 294 ARG A C 1
ATOM 2268 O O . ARG A 1 294 ? 30.856 1.564 -17.149 1.00 95.12 294 ARG A O 1
ATOM 2275 N N . SER A 1 295 ? 28.754 1.039 -16.558 1.00 92.50 295 SER A N 1
ATOM 2276 C CA . SER A 1 295 ? 28.238 0.976 -17.932 1.00 92.50 295 SER A CA 1
ATOM 2277 C C . SER A 1 295 ? 28.293 2.341 -18.625 1.00 92.50 295 SER A C 1
ATOM 2279 O O . SER A 1 295 ? 28.712 2.435 -19.778 1.00 92.50 295 SER A O 1
ATOM 2281 N N . VAL A 1 296 ? 27.927 3.410 -17.909 1.00 93.69 296 VAL A N 1
ATOM 2282 C CA . VAL A 1 296 ? 28.031 4.789 -18.411 1.00 93.69 296 VAL A CA 1
ATOM 2283 C C . VAL A 1 296 ? 29.493 5.169 -18.646 1.00 93.69 296 VAL A C 1
ATOM 2285 O O . VAL A 1 296 ? 29.819 5.674 -19.717 1.00 93.69 296 VAL A O 1
ATOM 2288 N N . ALA A 1 297 ? 30.389 4.878 -17.699 1.00 96.00 297 ALA A N 1
ATOM 2289 C CA . ALA A 1 297 ? 31.815 5.158 -17.852 1.00 96.00 297 ALA A CA 1
ATOM 2290 C C . ALA A 1 297 ? 32.407 4.461 -19.089 1.00 96.00 297 ALA A C 1
ATOM 2292 O O . ALA A 1 297 ? 33.125 5.097 -19.854 1.00 96.00 297 ALA A O 1
ATOM 2293 N N . GLY A 1 298 ? 32.057 3.193 -19.333 1.00 95.81 298 GLY A N 1
ATOM 2294 C CA . GLY A 1 298 ? 32.498 2.457 -20.522 1.00 95.81 298 GLY A CA 1
ATOM 2295 C C . GLY A 1 298 ? 32.006 3.069 -21.839 1.00 95.81 298 GLY A C 1
ATOM 2296 O O . GLY A 1 298 ? 32.779 3.176 -22.793 1.00 95.81 298 GLY A O 1
ATOM 2297 N N . LEU A 1 299 ? 30.748 3.527 -21.882 1.00 94.56 299 LEU A N 1
ATOM 2298 C CA . LEU A 1 299 ? 30.180 4.197 -23.055 1.00 94.56 299 LEU A CA 1
ATOM 2299 C C . LEU A 1 299 ? 30.945 5.484 -23.397 1.00 94.56 299 LEU A C 1
ATOM 2301 O O . LEU A 1 299 ? 31.338 5.684 -24.544 1.00 94.56 299 LEU A O 1
ATOM 2305 N N . PHE A 1 300 ? 31.187 6.339 -22.401 1.00 95.50 300 PHE A N 1
ATOM 2306 C CA . PHE A 1 300 ? 31.885 7.609 -22.614 1.00 95.50 300 PHE A CA 1
ATOM 2307 C C . PHE A 1 300 ? 33.388 7.431 -22.845 1.00 95.50 300 PHE A C 1
ATOM 2309 O O . PHE A 1 300 ? 33.954 8.159 -23.652 1.00 95.50 300 PHE A O 1
ATOM 2316 N N . ALA A 1 301 ? 34.034 6.454 -22.202 1.00 95.06 301 ALA A N 1
ATOM 2317 C CA . ALA A 1 301 ? 35.437 6.136 -22.465 1.00 95.06 301 ALA A CA 1
ATOM 2318 C C . ALA A 1 301 ? 35.654 5.705 -23.924 1.00 95.06 301 ALA A C 1
ATOM 2320 O O . ALA A 1 301 ? 36.612 6.149 -24.549 1.00 95.06 301 ALA A O 1
ATOM 2321 N N . SER A 1 302 ? 34.734 4.905 -24.476 1.00 91.75 302 SER A N 1
ATOM 2322 C CA . SER A 1 302 ? 34.782 4.494 -25.887 1.00 91.75 302 SER A CA 1
ATOM 2323 C C . SER A 1 302 ? 34.634 5.700 -26.820 1.00 91.75 302 SER A C 1
ATOM 2325 O O . SER A 1 302 ? 35.461 5.897 -27.700 1.00 91.75 302 SER A O 1
ATOM 2327 N N . GLY A 1 303 ? 33.654 6.575 -26.566 1.00 92.94 303 GLY A N 1
ATOM 2328 C CA . GLY A 1 303 ? 33.466 7.783 -27.379 1.00 92.94 303 GLY A CA 1
ATOM 2329 C C . GLY A 1 303 ? 34.617 8.794 -27.279 1.00 92.94 303 GLY A C 1
ATOM 2330 O O . GLY A 1 303 ? 34.924 9.470 -28.255 1.00 92.94 303 GLY A O 1
ATOM 2331 N N . LEU A 1 304 ? 35.280 8.893 -26.120 1.00 93.75 304 LEU A N 1
ATOM 2332 C CA . LEU A 1 304 ? 36.487 9.712 -25.967 1.00 93.75 304 LEU A CA 1
ATOM 2333 C C . LEU A 1 304 ? 37.656 9.152 -26.782 1.00 93.75 304 LEU A C 1
ATOM 2335 O O . LEU A 1 304 ? 38.391 9.928 -27.385 1.00 93.75 304 LEU A O 1
ATOM 2339 N N . GLN A 1 305 ? 37.821 7.828 -26.809 1.00 90.88 305 GLN A N 1
ATOM 2340 C CA . GLN A 1 305 ? 38.853 7.182 -27.616 1.00 90.88 305 GLN A CA 1
ATOM 2341 C C . GLN A 1 305 ? 38.636 7.460 -29.110 1.00 90.88 305 GLN A C 1
ATOM 2343 O O . GLN A 1 305 ? 39.567 7.907 -29.776 1.00 90.88 305 GLN A O 1
ATOM 2348 N N . ASP A 1 306 ? 37.402 7.303 -29.597 1.00 91.31 306 ASP A N 1
ATOM 2349 C CA . ASP A 1 306 ? 37.046 7.585 -30.994 1.00 91.31 306 ASP A CA 1
ATOM 2350 C C . ASP A 1 306 ? 37.337 9.047 -31.381 1.00 91.31 306 ASP A C 1
ATOM 2352 O O . ASP A 1 306 ? 37.827 9.317 -32.477 1.00 91.31 306 ASP A O 1
ATOM 2356 N N . LEU A 1 307 ? 37.079 9.995 -30.470 1.00 90.94 307 LEU A N 1
ATOM 2357 C CA . LEU A 1 307 ? 37.381 11.413 -30.682 1.00 90.94 307 LEU A CA 1
ATOM 2358 C C . LEU A 1 307 ? 38.893 11.664 -30.819 1.00 90.94 307 LEU A C 1
ATOM 2360 O O . LEU A 1 307 ? 39.320 12.360 -31.737 1.00 90.94 307 LEU A O 1
ATOM 2364 N N . PHE A 1 308 ? 39.711 11.075 -29.940 1.00 89.19 308 PHE A N 1
ATOM 2365 C CA . PHE A 1 308 ? 41.169 11.230 -29.998 1.00 89.19 308 PHE A CA 1
ATOM 2366 C C . PHE A 1 308 ? 41.800 10.559 -31.223 1.00 89.19 308 PHE A C 1
ATOM 2368 O O . PHE A 1 308 ? 42.817 11.042 -31.727 1.00 89.19 308 PHE A O 1
ATOM 2375 N N . ASP A 1 309 ? 41.226 9.452 -31.694 1.00 86.31 309 ASP A N 1
ATOM 2376 C CA . ASP A 1 309 ? 41.709 8.766 -32.890 1.00 86.31 309 ASP A CA 1
ATOM 2377 C C . ASP A 1 309 ? 41.340 9.536 -34.172 1.00 86.31 309 ASP A C 1
ATOM 2379 O O . ASP A 1 309 ? 42.156 9.595 -35.094 1.00 86.31 309 ASP A O 1
ATOM 2383 N N . ALA A 1 310 ? 40.183 10.210 -34.208 1.00 78.06 310 ALA A N 1
ATOM 2384 C CA . ALA A 1 310 ? 39.784 11.078 -35.320 1.00 78.06 310 ALA A CA 1
ATOM 2385 C C . ALA A 1 310 ? 40.698 12.313 -35.474 1.00 78.06 310 ALA A C 1
ATOM 2387 O O . ALA A 1 310 ? 41.174 12.591 -36.578 1.00 78.06 310 ALA A O 1
ATOM 2388 N N . ASP A 1 311 ? 41.032 12.995 -34.372 1.00 74.19 311 ASP A N 1
ATOM 2389 C CA . ASP A 1 311 ? 41.917 14.176 -34.381 1.00 74.19 311 ASP A CA 1
ATOM 2390 C C . ASP A 1 311 ? 43.341 13.844 -34.875 1.00 74.19 311 ASP A C 1
ATOM 2392 O O . ASP A 1 311 ? 44.027 14.675 -35.479 1.00 74.19 311 ASP A O 1
ATOM 2396 N N . ARG A 1 312 ? 43.804 12.606 -34.652 1.00 69.75 312 ARG A N 1
ATOM 2397 C CA . ARG A 1 312 ? 45.105 12.130 -35.148 1.00 69.75 312 ARG A CA 1
ATOM 2398 C C . ARG A 1 312 ? 45.118 11.892 -36.652 1.00 69.75 312 ARG A C 1
ATOM 2400 O O . ARG A 1 312 ? 46.150 12.111 -37.271 1.00 69.75 312 ARG A O 1
ATOM 2407 N N . THR A 1 313 ? 43.996 11.481 -37.238 1.00 66.12 313 THR A N 1
ATOM 2408 C CA . THR A 1 313 ? 43.889 11.237 -38.685 1.00 66.12 313 THR A CA 1
ATOM 2409 C C . THR A 1 313 ? 43.715 12.502 -39.529 1.00 66.12 313 THR A C 1
ATOM 2411 O O . THR A 1 313 ? 43.973 12.450 -40.725 1.00 66.12 313 THR A O 1
ATOM 2414 N N . GLU A 1 314 ? 43.313 13.632 -38.937 1.00 59.59 314 GLU A N 1
ATOM 2415 C CA . GLU A 1 314 ? 43.246 14.936 -39.629 1.00 59.59 314 GLU A CA 1
ATOM 2416 C C . GLU A 1 314 ? 44.556 15.744 -39.542 1.00 59.59 314 GLU A C 1
ATOM 2418 O O . GLU A 1 314 ? 44.682 16.796 -40.171 1.00 59.59 314 GLU A O 1
ATOM 2423 N N . SER A 1 315 ? 45.531 15.262 -38.765 1.00 56.12 315 SER A N 1
ATOM 2424 C CA . SER A 1 315 ? 46.817 15.931 -38.519 1.00 56.12 315 SER A CA 1
ATOM 2425 C C . SER A 1 315 ? 47.986 15.396 -39.371 1.00 56.12 315 SER A C 1
ATOM 2427 O O . SER A 1 315 ? 49.088 15.937 -39.258 1.00 56.12 315 SER A O 1
ATOM 2429 N N . ASP A 1 316 ? 47.747 14.372 -40.201 1.00 49.91 316 ASP A N 1
ATOM 2430 C CA . ASP A 1 316 ? 48.686 13.762 -41.166 1.00 49.91 316 ASP A CA 1
ATOM 2431 C C . ASP A 1 316 ? 48.285 14.091 -42.620 1.00 49.91 316 ASP A C 1
ATOM 2433 O O . ASP A 1 316 ? 49.198 14.278 -43.462 1.00 49.91 316 ASP A O 1
#